Protein AF-A0A3D5XB63-F1 (afdb_monomer_lite)

Foldseek 3Di:
DFKDWDADPQQAIDIWDWDWWADPNDIDIQTADAQLVVDPCQFADWDFSNNDPGWAWDDWDWDAAPNFIKIWTWTKGSHGQQKIKIKIKIWGADPVRGIIIFDQFEDDPNDTTRMDIAIAASPEDKDFDQDPVQQKGKIFDWDFPDPVCPPVRSRIYGPPFMKIFHDDNRHTYTGGRDDPDDPPPDPPPDDDDPPPDDPDPPPPDDDD

Secondary structure (DSSP, 8-state):
-EEEEEE-GGG-EEEEEEEEEEETTEEEEEEE-B-GGG-S-TTT--EEGGGB---EEEEEEEEEETTEEEEEEEEEE--SSSEEEEEEEEEEE-TT--EEE--S-EEETTEEES-EEEEEETTS---EEEETTTTEEEEEEEEESSGGGTT-GGGEEEEEEEEEEEEETTEEEEE-S---S-TT---PPPPPPPPS--SS-TTS----

Radius of gyration: 19.95 Å; chains: 1; bounding box: 44×46×62 Å

pLDDT: mean 93.17, std 8.72, range [55.44, 98.81]

Structure (mmCIF, N/CA/C/O backbone):
data_AF-A0A3D5XB63-F1
#
_entry.id   AF-A0A3D5XB63-F1
#
loop_
_atom_site.group_PDB
_atom_site.id
_atom_site.type_symbol
_atom_site.label_atom_id
_atom_site.label_alt_id
_atom_site.label_comp_id
_atom_site.label_asym_id
_atom_site.label_entity_id
_atom_site.label_seq_id
_atom_site.pdbx_PDB_ins_code
_atom_site.Cartn_x
_atom_site.Cartn_y
_atom_site.Cartn_z
_atom_site.occupancy
_atom_site.B_iso_or_equiv
_atom_site.auth_seq_id
_atom_site.auth_comp_id
_atom_site.auth_asym_id
_atom_site.auth_atom_id
_atom_site.pdbx_PDB_model_num
ATOM 1 N N . VAL A 1 1 ? -8.642 8.366 6.030 1.00 96.81 1 VAL A N 1
ATOM 2 C CA . VAL A 1 1 ? -7.178 8.594 6.101 1.00 96.81 1 VAL A CA 1
ATOM 3 C C . VAL A 1 1 ? -6.827 9.675 5.106 1.00 96.81 1 VAL A C 1
ATOM 5 O O . VAL A 1 1 ? -7.303 9.599 3.981 1.00 96.81 1 VAL A O 1
ATOM 8 N N . TYR A 1 2 ? -6.065 10.682 5.520 1.00 98.31 2 TYR A N 1
ATOM 9 C CA . TYR A 1 2 ? -5.705 11.817 4.673 1.00 98.31 2 TYR A CA 1
ATOM 10 C C . TYR A 1 2 ? -4.191 11.952 4.657 1.00 98.31 2 TYR A C 1
ATOM 12 O O . TYR A 1 2 ? -3.579 12.057 5.717 1.00 98.31 2 TYR A O 1
ATOM 20 N N . THR A 1 3 ? -3.592 11.932 3.470 1.00 98.62 3 THR A N 1
ATOM 21 C CA . THR A 1 3 ? -2.135 11.963 3.294 1.00 98.62 3 THR A CA 1
ATOM 22 C C . THR A 1 3 ? -1.749 12.866 2.138 1.00 98.62 3 THR A C 1
ATOM 24 O O . THR A 1 3 ? -2.413 12.862 1.104 1.00 98.62 3 THR A O 1
ATOM 27 N N . TRP A 1 4 ? -0.654 13.603 2.297 1.00 98.44 4 TRP A N 1
ATOM 28 C CA . TRP A 1 4 ? -0.059 14.436 1.255 1.00 98.44 4 TRP A CA 1
ATOM 29 C C . TRP A 1 4 ? 1.463 14.465 1.405 1.00 98.44 4 TRP A C 1
ATOM 31 O O . TRP A 1 4 ? 2.023 14.013 2.407 1.00 98.44 4 TRP A O 1
ATOM 41 N N . ASN A 1 5 ? 2.151 14.998 0.400 1.00 97.88 5 ASN A N 1
ATOM 42 C CA . ASN A 1 5 ? 3.602 15.106 0.393 1.00 97.88 5 ASN A CA 1
ATOM 43 C C . ASN A 1 5 ? 4.070 16.483 -0.065 1.00 97.88 5 ASN A C 1
ATOM 45 O O . ASN A 1 5 ? 3.384 17.189 -0.801 1.00 97.88 5 ASN A O 1
ATOM 49 N N . ILE A 1 6 ? 5.291 16.821 0.333 1.00 97.88 6 ILE A N 1
ATOM 50 C CA . ILE A 1 6 ? 6.046 17.945 -0.211 1.00 97.88 6 ILE A CA 1
ATOM 51 C C . ILE A 1 6 ? 7.313 17.377 -0.864 1.00 97.88 6 ILE A C 1
ATOM 53 O O . ILE A 1 6 ? 8.145 16.805 -0.143 1.00 97.88 6 ILE A O 1
ATOM 57 N N . PRO A 1 7 ? 7.490 17.526 -2.190 1.00 96.44 7 PRO A N 1
ATOM 58 C CA . PRO A 1 7 ? 8.716 17.136 -2.877 1.00 96.44 7 PRO A CA 1
ATOM 59 C C . PRO A 1 7 ? 9.943 17.855 -2.322 1.00 96.44 7 PRO A C 1
ATOM 61 O O . PRO A 1 7 ? 9.894 19.034 -1.977 1.00 96.44 7 PRO A O 1
ATOM 64 N N . GLN A 1 8 ? 11.048 17.128 -2.235 1.00 96.50 8 GLN A N 1
ATOM 65 C CA . GLN A 1 8 ? 12.342 17.599 -1.760 1.00 96.50 8 GLN A CA 1
ATOM 66 C C . GLN A 1 8 ? 13.392 17.447 -2.868 1.00 96.50 8 GLN A C 1
ATOM 68 O O . GLN A 1 8 ? 13.176 16.788 -3.890 1.00 96.50 8 GLN A O 1
ATOM 73 N N . VAL A 1 9 ? 14.566 18.041 -2.650 1.00 93.44 9 VAL A N 1
ATOM 74 C CA . VAL A 1 9 ? 15.727 17.868 -3.534 1.00 93.44 9 VAL A CA 1
ATOM 75 C C . VAL A 1 9 ? 16.075 16.379 -3.667 1.00 93.44 9 VAL A C 1
ATOM 77 O O . VAL A 1 9 ? 15.943 15.611 -2.714 1.00 93.44 9 VAL A O 1
ATOM 80 N N . GLY A 1 10 ? 16.513 15.962 -4.859 1.00 87.94 10 GLY A N 1
ATOM 81 C CA . GLY A 1 10 ? 16.906 14.572 -5.112 1.00 87.94 10 GLY A CA 1
ATOM 82 C C . GLY A 1 10 ? 15.729 13.597 -5.218 1.00 87.94 10 GLY A C 1
ATOM 83 O O . GLY A 1 10 ? 15.905 12.402 -4.997 1.00 87.94 10 GLY A O 1
ATOM 84 N N . GLY A 1 11 ? 14.523 14.090 -5.531 1.00 90.75 11 GLY A N 1
ATOM 85 C CA . GLY A 1 11 ? 13.321 13.264 -5.718 1.00 90.75 11 GLY A CA 1
ATOM 86 C C . GLY A 1 11 ? 12.744 12.690 -4.422 1.00 90.75 11 GLY A C 1
ATOM 87 O O . GLY A 1 11 ? 11.751 11.965 -4.458 1.00 90.75 11 GLY A O 1
ATOM 88 N N . HIS A 1 12 ? 13.339 13.017 -3.274 1.00 94.06 12 HIS A N 1
ATOM 89 C CA . HIS A 1 12 ? 12.825 12.624 -1.971 1.00 94.06 12 HIS A CA 1
ATOM 90 C C . HIS A 1 12 ? 11.512 13.331 -1.651 1.00 94.06 12 HIS A C 1
ATOM 92 O O . HIS A 1 12 ? 11.181 14.371 -2.213 1.00 94.06 12 HIS A O 1
ATOM 98 N N . GLN A 1 13 ? 10.775 12.777 -0.696 1.00 95.69 13 GLN A N 1
ATOM 99 C CA . GLN A 1 13 ? 9.485 13.303 -0.269 1.00 95.69 13 GLN A CA 1
ATOM 100 C C . GLN A 1 13 ? 9.488 13.551 1.233 1.00 95.69 13 GLN A C 1
ATOM 102 O O . GLN A 1 13 ? 10.153 12.837 1.984 1.00 95.69 13 GLN A O 1
ATOM 107 N N . LYS A 1 14 ? 8.712 14.532 1.682 1.00 96.94 14 LYS A N 1
ATOM 108 C CA . LYS A 1 14 ? 8.292 14.628 3.080 1.00 96.94 14 LYS A CA 1
ATOM 109 C C . LYS A 1 14 ? 6.797 14.360 3.138 1.00 96.94 14 LYS A C 1
ATOM 111 O O . LYS A 1 14 ? 6.044 15.117 2.526 1.00 96.94 14 LYS A O 1
ATOM 116 N N . TYR A 1 15 ? 6.390 13.289 3.814 1.00 98.12 15 TYR A N 1
ATOM 117 C CA . TYR A 1 15 ? 4.981 12.935 3.949 1.00 98.12 15 TYR A CA 1
ATOM 118 C C . TYR A 1 15 ? 4.376 13.508 5.215 1.00 98.12 15 TYR A C 1
ATOM 120 O O . TYR A 1 15 ? 5.045 13.703 6.229 1.00 98.12 15 TYR A O 1
ATOM 128 N N . PHE A 1 16 ? 3.082 13.751 5.119 1.00 98.50 16 PHE A N 1
ATOM 129 C CA . PHE A 1 16 ? 2.240 14.219 6.195 1.00 98.50 16 PHE A CA 1
ATOM 130 C C . PHE A 1 16 ? 0.893 13.523 6.075 1.00 98.50 16 PHE A C 1
ATOM 132 O O . PHE A 1 16 ? 0.480 13.113 4.985 1.00 98.50 16 PHE A O 1
ATOM 139 N N . GLY A 1 17 ? 0.186 13.429 7.188 1.00 98.31 17 GLY A N 1
ATOM 140 C CA . GLY A 1 17 ? -1.165 12.922 7.170 1.00 98.31 17 GLY A CA 1
ATOM 141 C C . GLY A 1 17 ? -1.797 12.896 8.542 1.00 98.31 17 GLY A C 1
ATOM 142 O O . GLY A 1 17 ? -1.174 13.235 9.548 1.00 98.31 17 GLY A O 1
ATOM 143 N N . PHE A 1 18 ? -3.050 12.478 8.563 1.00 98.56 18 PHE A N 1
ATOM 144 C CA . PHE A 1 18 ? -3.764 12.131 9.778 1.00 98.56 18 PHE A CA 1
ATOM 145 C C . PHE A 1 18 ? -4.827 11.072 9.478 1.00 98.56 18 PHE A C 1
ATOM 147 O O . PHE A 1 18 ? -5.342 10.950 8.357 1.00 98.56 18 PHE A O 1
ATOM 154 N N . ILE A 1 19 ? -5.175 10.305 10.503 1.00 98.50 19 ILE A N 1
ATOM 155 C CA . ILE A 1 19 ? -6.309 9.387 10.493 1.00 98.50 19 ILE A CA 1
ATOM 156 C C . ILE A 1 19 ? -7.401 10.019 11.343 1.00 98.50 19 ILE A C 1
ATOM 158 O O . ILE A 1 19 ? -7.158 10.422 12.473 1.00 98.50 19 ILE A O 1
ATOM 162 N N . GLN A 1 20 ? -8.602 10.119 10.787 1.00 97.44 20 GLN A N 1
ATOM 163 C CA . GLN A 1 20 ? -9.792 10.478 11.542 1.00 97.44 20 GLN A CA 1
ATOM 164 C C . GLN A 1 20 ? -10.594 9.203 11.773 1.00 97.44 20 GLN A C 1
ATOM 166 O O . GLN A 1 20 ? -10.859 8.479 10.810 1.00 97.44 20 GLN A O 1
ATOM 171 N N . THR A 1 21 ? -10.964 8.943 13.021 1.00 96.44 21 THR A N 1
ATOM 172 C CA . THR A 1 21 ? -11.817 7.813 13.402 1.00 96.44 21 THR A CA 1
ATOM 173 C C . THR A 1 21 ? -13.138 8.321 13.963 1.00 96.44 21 THR A C 1
ATOM 175 O O . THR A 1 21 ? -13.261 9.484 14.362 1.00 96.44 21 THR A O 1
ATOM 178 N N . ASN A 1 22 ? -14.146 7.456 13.940 1.00 92.75 22 ASN A N 1
ATOM 179 C CA . ASN A 1 22 ? -15.430 7.686 14.581 1.00 92.75 22 ASN A CA 1
ATOM 180 C C . ASN A 1 22 ? -15.885 6.368 15.211 1.00 92.75 22 ASN A C 1
ATOM 182 O O . ASN A 1 22 ? -16.430 5.513 14.515 1.00 92.75 22 ASN A O 1
ATOM 186 N N . THR A 1 23 ? -15.626 6.215 16.506 1.00 89.19 23 THR A N 1
ATOM 187 C CA . THR A 1 23 ? -15.947 5.006 17.274 1.00 89.19 23 THR A CA 1
ATOM 188 C C . THR A 1 23 ? -17.016 5.368 18.292 1.00 89.19 23 THR A C 1
ATOM 190 O O . THR A 1 23 ? -16.829 6.302 19.068 1.00 89.19 23 THR A O 1
ATOM 193 N N . GLU A 1 24 ? -18.167 4.693 18.243 1.00 87.88 24 GLU A N 1
ATOM 194 C CA . GLU A 1 24 ? -19.311 4.950 19.140 1.00 87.88 24 GLU A CA 1
ATOM 195 C C . GLU A 1 24 ? -19.756 6.431 19.187 1.00 87.88 24 GLU A C 1
ATOM 197 O O . GLU A 1 24 ? -20.213 6.946 20.205 1.00 87.88 24 GLU A O 1
ATOM 202 N N . GLY A 1 25 ? -19.608 7.154 18.071 1.00 88.12 25 GLY A N 1
ATOM 203 C CA . GLY A 1 25 ? -19.946 8.578 17.973 1.00 88.12 25 GLY A CA 1
ATOM 204 C C . GLY A 1 25 ? -18.858 9.533 18.477 1.00 88.12 25 GLY A C 1
ATOM 205 O O . GLY A 1 25 ? -19.002 10.749 18.321 1.00 88.12 25 GLY A O 1
ATOM 206 N N . LYS A 1 26 ? -17.753 9.022 19.034 1.00 90.81 26 LYS A N 1
ATOM 207 C CA . LYS A 1 26 ? -16.580 9.819 19.403 1.00 90.81 26 LYS A CA 1
ATOM 208 C C . LYS A 1 26 ? -15.655 9.968 18.199 1.00 90.81 26 LYS A C 1
ATOM 210 O O . LYS A 1 26 ? -15.096 8.995 17.696 1.00 90.81 26 LYS A O 1
ATOM 215 N N . GLN A 1 27 ? -15.470 11.210 17.762 1.00 94.81 27 GLN A N 1
ATOM 216 C CA . GLN A 1 27 ? -14.556 11.546 16.676 1.00 94.81 27 GLN A CA 1
ATOM 217 C C . GLN A 1 27 ? -13.185 11.925 17.227 1.00 94.81 27 GLN A C 1
ATOM 219 O O . GLN A 1 27 ? -13.077 12.847 18.035 1.00 94.81 27 GLN A O 1
ATOM 224 N N . ASN A 1 28 ? -12.143 11.253 16.747 1.00 96.69 28 ASN A N 1
ATOM 225 C CA . ASN A 1 28 ? -10.759 11.550 17.100 1.00 96.69 28 ASN A CA 1
ATOM 226 C C . ASN A 1 28 ? -9.933 11.780 15.829 1.00 96.69 28 ASN A C 1
ATOM 228 O O . ASN A 1 28 ? -10.230 11.235 14.763 1.00 96.69 28 ASN A O 1
ATOM 232 N N . ILE A 1 29 ? -8.883 12.591 15.948 1.00 97.75 29 ILE A N 1
ATOM 233 C CA . ILE A 1 29 ? -7.908 12.839 14.883 1.00 97.75 29 ILE A CA 1
ATOM 234 C C . ILE A 1 29 ? -6.533 12.444 15.407 1.00 97.75 29 ILE A C 1
ATOM 236 O O . ILE A 1 29 ? -6.080 12.967 16.422 1.00 97.75 29 ILE A O 1
ATOM 240 N N . TYR A 1 30 ? -5.858 11.568 14.671 1.00 98.31 30 TYR A N 1
ATOM 241 C CA . TYR A 1 30 ? -4.523 11.076 14.979 1.00 98.31 30 TYR A CA 1
ATOM 242 C C . TYR A 1 30 ? -3.545 11.550 13.901 1.00 98.31 30 TYR A C 1
ATOM 244 O O . TYR A 1 30 ? -3.585 11.039 12.775 1.00 98.31 30 TYR A O 1
ATOM 252 N N . PRO A 1 31 ? -2.680 12.536 14.195 1.00 98.44 31 PRO A N 1
ATOM 253 C CA . PRO A 1 31 ? -1.621 12.951 13.284 1.00 98.44 31 PRO A CA 1
ATOM 254 C C . PRO A 1 31 ? -0.664 11.796 12.982 1.00 98.44 31 PRO A C 1
ATOM 256 O O . PRO A 1 31 ? -0.336 11.008 13.868 1.00 98.44 31 PRO A O 1
ATOM 259 N N . LEU A 1 32 ? -0.196 11.721 11.738 1.00 98.62 32 LEU A N 1
ATOM 260 C CA . LEU A 1 32 ? 0.787 10.737 11.302 1.00 98.62 32 LEU A CA 1
ATOM 261 C C . LEU A 1 32 ? 2.187 11.355 11.273 1.00 98.62 32 LEU A C 1
ATOM 263 O O . LEU A 1 32 ? 2.416 12.372 10.614 1.00 98.62 32 LEU A O 1
ATOM 267 N N . THR A 1 33 ? 3.130 10.706 11.948 1.00 98.31 33 THR A N 1
ATOM 268 C CA . THR A 1 33 ? 4.549 11.075 11.952 1.00 98.31 33 THR A CA 1
ATOM 269 C C . THR A 1 33 ? 5.322 10.097 11.075 1.00 98.31 33 THR A C 1
ATOM 271 O O . THR A 1 33 ? 5.468 8.930 11.429 1.00 98.31 33 THR A O 1
ATOM 274 N N . ASP A 1 34 ? 5.805 10.572 9.921 1.00 97.38 34 ASP A N 1
ATOM 275 C CA . ASP A 1 34 ? 6.616 9.772 8.994 1.00 97.38 34 ASP A CA 1
ATOM 276 C C . ASP A 1 34 ? 7.959 9.387 9.638 1.00 97.38 34 ASP A C 1
ATOM 278 O O . ASP A 1 34 ? 8.820 10.242 9.863 1.00 97.38 34 ASP A O 1
ATOM 282 N N . ASN A 1 35 ? 8.132 8.092 9.905 1.00 95.62 35 ASN A N 1
ATOM 283 C CA . ASN A 1 35 ? 9.329 7.508 10.512 1.00 95.62 35 ASN A CA 1
ATOM 284 C C . ASN A 1 35 ? 9.967 6.429 9.619 1.00 95.62 35 ASN A C 1
ATOM 286 O O . ASN A 1 35 ? 10.748 5.600 10.081 1.00 95.62 35 ASN A O 1
ATOM 290 N N . ARG A 1 36 ? 9.641 6.402 8.320 1.00 94.06 36 ARG A N 1
ATOM 291 C CA . ARG A 1 36 ? 10.051 5.315 7.408 1.00 94.06 36 ARG A CA 1
ATOM 292 C C . ARG A 1 36 ? 11.558 5.100 7.281 1.00 94.06 36 ARG A C 1
ATOM 294 O O . ARG A 1 36 ? 11.973 3.996 6.956 1.00 94.06 36 ARG A O 1
ATOM 301 N N . LYS A 1 37 ? 12.382 6.122 7.540 1.00 91.88 37 LYS A N 1
ATOM 302 C CA . LYS A 1 37 ? 13.852 6.005 7.477 1.00 91.88 37 LYS A CA 1
ATOM 303 C C . LYS A 1 37 ? 14.437 5.225 8.656 1.00 91.88 37 LYS A C 1
ATOM 305 O O . LYS A 1 37 ? 15.578 4.788 8.573 1.00 91.88 37 LYS A O 1
ATOM 310 N N . GLN A 1 38 ? 13.681 5.094 9.740 1.00 94.81 38 GLN A N 1
ATOM 311 C CA . GLN A 1 38 ? 14.084 4.446 10.983 1.00 94.81 38 GLN A CA 1
ATOM 312 C C . GLN A 1 38 ? 13.476 3.043 11.131 1.00 94.81 38 GLN A C 1
ATOM 314 O O . GLN A 1 38 ? 13.777 2.347 12.096 1.00 94.81 38 GLN A O 1
ATOM 319 N N . ILE A 1 39 ? 12.611 2.623 10.201 1.00 93.81 39 ILE A N 1
ATOM 320 C CA . ILE A 1 39 ? 11.931 1.326 10.244 1.00 93.81 39 ILE A CA 1
ATOM 321 C C . ILE A 1 39 ? 12.700 0.345 9.361 1.00 93.81 39 ILE A C 1
ATOM 323 O O . ILE A 1 39 ? 12.599 0.391 8.138 1.00 93.81 39 ILE A O 1
ATOM 327 N N . GLU A 1 40 ? 13.454 -0.557 9.984 1.00 92.19 40 GLU A N 1
ATOM 328 C CA . GLU A 1 40 ? 14.286 -1.529 9.261 1.00 92.19 40 GLU A CA 1
ATOM 329 C C . GLU A 1 40 ? 13.469 -2.653 8.607 1.00 92.19 40 GLU A C 1
ATOM 331 O O . GLU A 1 40 ? 13.778 -3.093 7.502 1.00 92.19 40 GLU A O 1
ATOM 336 N N . THR A 1 41 ? 12.413 -3.125 9.278 1.00 93.88 41 THR A N 1
ATOM 337 C CA . THR A 1 41 ? 11.613 -4.288 8.851 1.00 93.88 41 THR A CA 1
ATOM 338 C C . THR A 1 41 ? 10.116 -3.964 8.797 1.00 93.88 41 THR A C 1
ATOM 340 O O . THR A 1 41 ? 9.314 -4.579 9.506 1.00 93.88 41 THR A O 1
ATOM 343 N N . PRO A 1 42 ? 9.690 -3.000 7.954 1.00 94.12 42 PRO A N 1
ATOM 344 C CA . PRO A 1 42 ? 8.305 -2.522 7.924 1.00 94.12 42 PRO A CA 1
ATOM 345 C C . PRO A 1 42 ? 7.282 -3.622 7.618 1.00 94.12 42 PRO A C 1
ATOM 347 O O . PRO A 1 42 ? 6.129 -3.509 8.015 1.00 94.12 42 PRO A O 1
ATOM 350 N N . GLN A 1 43 ? 7.676 -4.696 6.939 1.00 95.81 43 GLN A N 1
ATOM 351 C CA . GLN A 1 43 ? 6.815 -5.829 6.603 1.00 95.81 43 GLN A CA 1
ATOM 352 C C . GLN A 1 43 ? 6.480 -6.743 7.795 1.00 95.81 43 GLN A C 1
ATOM 354 O O . GLN A 1 43 ? 5.565 -7.555 7.684 1.00 95.81 43 GLN A O 1
ATOM 359 N N . LEU A 1 44 ? 7.195 -6.625 8.922 1.00 96.38 44 LEU A N 1
ATOM 360 C CA . LEU A 1 44 ? 7.011 -7.461 10.121 1.00 96.38 44 LEU A CA 1
ATOM 361 C C . LEU A 1 44 ? 6.512 -6.682 11.347 1.00 96.38 44 LEU A C 1
ATOM 363 O O . LEU A 1 44 ? 6.326 -7.279 12.403 1.00 96.38 44 LEU A O 1
ATOM 367 N N . GLN A 1 45 ? 6.351 -5.362 11.238 1.00 96.50 45 GLN A N 1
ATOM 368 C CA . GLN A 1 45 ? 6.062 -4.498 12.381 1.00 96.50 45 GLN A CA 1
ATOM 369 C C . GLN A 1 45 ? 4.654 -3.909 12.311 1.00 96.50 45 GLN A C 1
ATOM 371 O O . GLN A 1 45 ? 4.267 -3.301 11.306 1.00 96.50 45 GLN A O 1
ATOM 376 N N . THR A 1 46 ? 3.943 -4.011 13.434 1.00 96.81 46 THR A N 1
ATOM 377 C CA . THR A 1 46 ? 2.819 -3.130 13.756 1.00 96.81 46 THR A CA 1
ATOM 378 C C . THR A 1 46 ? 3.370 -1.794 14.252 1.00 96.81 46 THR A C 1
ATOM 380 O O . THR A 1 46 ? 4.254 -1.743 15.106 1.00 96.81 46 THR A O 1
ATOM 383 N N . LEU A 1 47 ? 2.870 -0.707 13.683 1.00 97.44 47 LEU A N 1
ATOM 384 C CA . LEU A 1 47 ? 3.291 0.667 13.904 1.00 97.44 47 LEU A CA 1
ATOM 385 C C . LEU A 1 47 ? 2.132 1.458 14.512 1.00 97.44 47 LEU A C 1
ATOM 387 O O . LEU A 1 47 ? 0.962 1.116 14.339 1.00 97.44 47 LEU A O 1
ATOM 391 N N . SER A 1 48 ? 2.461 2.549 15.190 1.00 97.38 48 SER A N 1
ATOM 392 C CA . SER A 1 48 ? 1.479 3.534 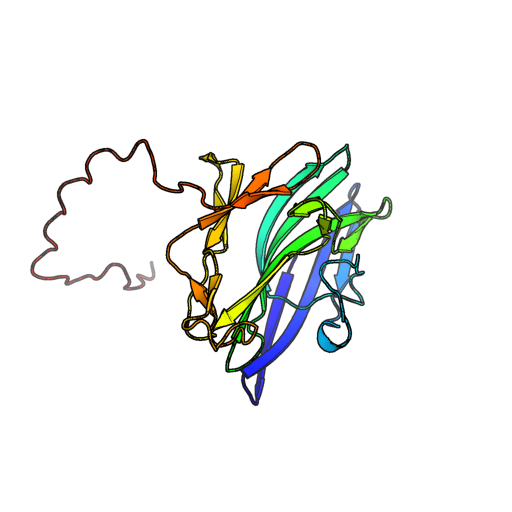15.634 1.00 97.38 48 SER A CA 1
ATOM 393 C C . SER A 1 48 ? 1.467 4.719 14.678 1.00 97.38 48 SER A C 1
ATOM 395 O O . SER A 1 48 ? 2.311 4.849 13.785 1.00 97.38 48 SER A O 1
ATOM 397 N N . THR A 1 49 ? 0.546 5.650 14.897 1.00 97.88 49 THR A N 1
ATOM 398 C CA . THR A 1 49 ? 0.512 6.902 14.135 1.00 97.88 49 THR A CA 1
ATOM 399 C C . THR A 1 49 ? 1.791 7.734 14.305 1.00 97.88 49 THR A C 1
ATOM 401 O O . THR A 1 49 ? 2.138 8.505 13.413 1.00 97.88 49 THR A O 1
ATOM 404 N N . ASN A 1 50 ? 2.556 7.534 15.386 1.00 97.56 50 ASN A N 1
ATOM 405 C CA . ASN A 1 50 ? 3.840 8.205 15.632 1.00 97.56 50 ASN A CA 1
ATOM 406 C C . ASN A 1 50 ? 5.043 7.523 14.958 1.00 97.56 50 ASN A C 1
ATOM 408 O O . ASN A 1 50 ? 6.132 8.093 14.923 1.00 97.56 50 ASN A O 1
ATOM 412 N N . THR A 1 51 ? 4.865 6.309 14.440 1.00 97.06 51 THR A N 1
ATOM 413 C CA . THR A 1 51 ? 5.905 5.530 13.755 1.00 97.06 51 THR A CA 1
ATOM 414 C C . THR A 1 51 ? 5.467 5.142 12.348 1.00 97.06 51 THR A C 1
ATOM 416 O O . THR A 1 51 ? 5.887 4.120 11.822 1.00 97.06 51 THR A O 1
ATOM 419 N N . TRP A 1 52 ? 4.628 5.965 11.721 1.00 98.00 52 TRP A N 1
ATOM 420 C CA . TRP A 1 52 ? 4.010 5.686 10.432 1.00 98.00 52 TRP A CA 1
ATOM 421 C C . TRP A 1 52 ? 5.037 5.528 9.301 1.00 98.00 52 TRP A C 1
ATOM 423 O O . TRP A 1 52 ? 5.967 6.324 9.152 1.00 98.00 52 TRP A O 1
ATOM 433 N N . HIS A 1 53 ? 4.835 4.512 8.459 1.00 97.00 53 HIS A N 1
ATOM 434 C CA . HIS A 1 53 ? 5.598 4.318 7.231 1.00 97.00 53 HIS A CA 1
ATOM 435 C C . HIS A 1 53 ? 5.012 5.192 6.107 1.00 97.00 53 HIS A C 1
ATOM 437 O O . HIS A 1 53 ? 4.069 4.790 5.425 1.00 97.00 53 HIS A O 1
ATOM 443 N N . GLY A 1 54 ? 5.547 6.409 5.951 1.00 97.06 54 GLY A N 1
ATOM 444 C CA . GLY A 1 54 ? 4.981 7.460 5.102 1.00 97.06 54 GLY A CA 1
ATOM 445 C C . GLY A 1 54 ? 4.661 7.048 3.659 1.00 97.06 54 GLY A C 1
ATOM 446 O O . GLY A 1 54 ? 5.534 6.569 2.936 1.00 97.06 54 GLY A O 1
ATOM 447 N N . ALA A 1 55 ? 3.421 7.304 3.233 1.00 97.88 55 ALA A N 1
ATOM 448 C CA . ALA A 1 55 ? 2.908 7.026 1.891 1.00 97.88 55 ALA A CA 1
ATOM 449 C C . ALA A 1 55 ? 1.729 7.949 1.528 1.00 97.88 55 ALA A C 1
ATOM 451 O O . ALA A 1 55 ? 1.105 8.560 2.393 1.00 97.88 55 ALA A O 1
ATOM 452 N N . LEU A 1 56 ? 1.384 8.019 0.242 1.00 98.50 56 LEU A N 1
ATOM 453 C CA . LEU A 1 56 ? 0.115 8.574 -0.228 1.00 98.50 56 LEU A CA 1
ATOM 454 C C . LEU A 1 56 ? -0.878 7.442 -0.456 1.00 98.50 56 LEU A C 1
ATOM 456 O O . LEU A 1 56 ? -0.657 6.614 -1.341 1.00 98.50 56 LEU A O 1
ATOM 460 N N . TYR A 1 57 ? -1.971 7.416 0.299 1.00 98.56 57 TYR A N 1
ATOM 461 C CA . TYR A 1 57 ? -3.028 6.423 0.117 1.00 98.56 57 TYR A CA 1
ATOM 462 C C . TYR A 1 57 ? -4.082 6.926 -0.868 1.00 98.56 57 TYR A C 1
ATOM 464 O O . TYR A 1 57 ? -4.574 8.046 -0.742 1.00 98.56 57 TYR A O 1
ATOM 472 N N . TYR A 1 58 ? -4.432 6.089 -1.844 1.00 98.06 58 TYR A N 1
ATOM 473 C CA . TYR A 1 58 ? -5.403 6.417 -2.898 1.00 98.06 58 TYR A CA 1
ATOM 474 C C . TYR A 1 58 ? -6.610 5.474 -2.923 1.00 98.06 58 TYR A C 1
ATOM 476 O O . TYR A 1 58 ? -7.573 5.737 -3.636 1.00 98.06 58 TYR A O 1
ATOM 484 N N . SER A 1 59 ? -6.575 4.383 -2.156 1.00 98.19 59 SER A N 1
ATOM 485 C CA . SER A 1 59 ? -7.700 3.463 -2.009 1.00 98.19 59 SER A CA 1
ATOM 486 C C . SER A 1 59 ? -7.733 2.891 -0.601 1.00 98.19 59 SER A C 1
ATOM 488 O O . SER A 1 59 ? -6.682 2.641 -0.013 1.00 98.19 59 SER A O 1
ATOM 490 N N . ILE A 1 60 ? -8.936 2.640 -0.092 1.00 98.12 60 ILE A N 1
ATOM 491 C CA . ILE A 1 60 ? -9.186 1.963 1.180 1.00 98.12 60 ILE A CA 1
ATOM 492 C C . ILE A 1 60 ? -10.365 1.005 1.010 1.00 98.12 60 ILE A C 1
ATOM 494 O O . ILE A 1 60 ? -11.335 1.342 0.331 1.00 98.12 60 ILE A O 1
ATOM 498 N N . ARG A 1 61 ? -10.264 -0.172 1.617 1.00 97.06 61 ARG A N 1
ATOM 499 C CA . ARG A 1 61 ? -11.319 -1.183 1.720 1.00 97.06 61 ARG A CA 1
ATOM 500 C C . ARG A 1 61 ? -11.337 -1.706 3.153 1.00 97.06 61 ARG A C 1
ATOM 502 O O . ARG A 1 61 ? -10.295 -1.701 3.798 1.00 97.06 61 ARG A O 1
ATOM 509 N N . VAL A 1 62 ? -12.496 -2.119 3.651 1.00 97.31 62 VAL A N 1
ATOM 510 C CA . VAL A 1 62 ? -12.637 -2.753 4.967 1.00 97.31 62 VAL A CA 1
ATOM 511 C C . VAL A 1 62 ? -13.156 -4.170 4.786 1.00 97.31 62 VAL A C 1
ATOM 513 O O . VAL A 1 62 ? -14.086 -4.389 4.010 1.00 97.31 62 VAL A O 1
ATOM 516 N N . ASP A 1 63 ? -12.553 -5.111 5.500 1.00 97.69 63 ASP A N 1
ATOM 517 C CA . ASP A 1 63 ? -12.973 -6.506 5.558 1.00 97.69 63 ASP A CA 1
ATOM 518 C C . ASP A 1 63 ? -12.846 -6.991 7.014 1.00 97.69 63 ASP A C 1
ATOM 520 O O . ASP A 1 63 ? -12.012 -6.492 7.772 1.00 97.69 63 ASP A O 1
ATOM 524 N N . ASN A 1 64 ? -13.679 -7.953 7.417 1.00 97.19 64 ASN A N 1
ATOM 525 C CA . ASN A 1 64 ? -13.624 -8.529 8.759 1.00 97.19 64 ASN A CA 1
ATOM 526 C C . ASN A 1 64 ? -12.767 -9.802 8.750 1.00 97.19 64 ASN A C 1
ATOM 528 O O . ASN A 1 64 ? -13.101 -10.777 8.068 1.00 97.19 64 ASN A O 1
ATOM 532 N N . PHE A 1 65 ? -11.678 -9.804 9.516 1.00 96.44 65 PHE A N 1
ATOM 533 C CA . PHE A 1 65 ? -10.787 -10.948 9.671 1.00 96.44 65 PHE A CA 1
ATOM 534 C C . PHE A 1 65 ? -10.877 -11.473 11.096 1.00 96.44 65 PHE A C 1
ATOM 536 O O . PHE A 1 65 ? -10.486 -10.807 12.046 1.00 96.44 65 PHE A O 1
ATOM 543 N N . SER A 1 66 ? -11.380 -12.700 11.251 1.00 91.38 66 SER A N 1
ATOM 544 C CA . SER A 1 66 ? -11.519 -13.353 12.565 1.00 91.38 66 SER A CA 1
ATOM 545 C C . SER A 1 66 ? -12.261 -12.512 13.623 1.00 91.38 66 SER A C 1
ATOM 547 O O . SER A 1 66 ? -11.951 -12.607 14.808 1.00 91.38 66 SER A O 1
ATOM 549 N N . GLY A 1 67 ? -13.255 -11.717 13.211 1.00 91.44 67 GLY A N 1
ATOM 550 C CA . GLY A 1 67 ? -14.048 -10.866 14.104 1.00 91.44 67 GLY A CA 1
ATOM 551 C C . GLY A 1 67 ? -13.540 -9.430 14.237 1.00 91.44 67 GLY A C 1
ATOM 552 O O . GLY A 1 67 ? -14.241 -8.616 14.830 1.00 91.44 67 GLY A O 1
ATOM 553 N N . GLU A 1 68 ? -12.391 -9.091 13.653 1.00 94.44 68 GLU A N 1
ATOM 554 C CA . GLU A 1 68 ? -11.796 -7.754 13.705 1.00 94.44 68 GLU A CA 1
ATOM 555 C C . GLU A 1 68 ? -11.917 -7.040 12.351 1.00 94.44 68 GLU A C 1
ATOM 557 O O . GLU A 1 68 ? -11.593 -7.611 11.307 1.00 94.44 68 GLU A O 1
ATOM 562 N N . ASP A 1 69 ? -12.377 -5.788 12.357 1.00 96.75 69 ASP A N 1
ATOM 563 C CA . ASP A 1 69 ? -12.448 -4.970 11.146 1.00 96.75 69 ASP A CA 1
ATOM 564 C C . ASP A 1 69 ? -11.058 -4.445 10.777 1.00 96.75 69 ASP A C 1
ATOM 566 O O . ASP A 1 69 ? -10.460 -3.638 11.491 1.00 96.75 69 ASP A O 1
ATOM 570 N N . VAL A 1 70 ? -10.560 -4.867 9.615 1.00 98.25 70 VAL A N 1
ATOM 571 C CA . VAL A 1 70 ? -9.253 -4.467 9.098 1.00 98.25 70 VAL A CA 1
ATOM 572 C C . VAL A 1 70 ? -9.433 -3.650 7.827 1.00 98.25 70 VAL A C 1
ATOM 574 O O . VAL A 1 70 ? -9.939 -4.106 6.801 1.00 98.25 70 VAL A O 1
ATOM 577 N N . TYR A 1 71 ? -8.959 -2.414 7.885 1.00 98.25 71 TYR A N 1
ATOM 578 C CA . TYR A 1 71 ? -8.925 -1.493 6.765 1.00 98.25 71 TYR A CA 1
ATOM 579 C C . TYR A 1 71 ? -7.648 -1.734 5.969 1.00 98.25 71 TYR A C 1
ATOM 581 O O . TYR A 1 71 ? -6.553 -1.448 6.446 1.00 98.25 71 TYR A O 1
ATOM 589 N N . THR A 1 72 ? -7.762 -2.221 4.741 1.00 98.69 72 THR A N 1
ATOM 590 C CA . THR A 1 72 ? -6.623 -2.382 3.836 1.00 98.69 72 THR A CA 1
ATOM 591 C C . THR A 1 72 ? -6.534 -1.187 2.889 1.00 98.69 72 THR A C 1
ATOM 593 O O . THR A 1 72 ? -7.496 -0.834 2.204 1.00 98.69 72 THR A O 1
ATOM 596 N N . LEU A 1 73 ? -5.377 -0.532 2.857 1.00 98.75 73 LEU A N 1
ATOM 597 C CA . LEU A 1 73 ? -5.108 0.671 2.083 1.00 98.75 73 LEU A CA 1
ATOM 598 C C . LEU A 1 73 ? -4.077 0.383 0.996 1.00 98.75 73 LEU A C 1
ATOM 600 O O . LEU A 1 73 ? -3.058 -0.260 1.243 1.00 98.75 73 LEU A O 1
ATOM 604 N N . LEU A 1 74 ? -4.307 0.942 -0.190 1.00 98.81 74 LEU A N 1
ATOM 605 C CA . LEU A 1 74 ? -3.335 0.944 -1.281 1.00 98.81 74 LEU A CA 1
ATOM 606 C C . LEU A 1 74 ? -2.694 2.325 -1.375 1.00 98.81 74 LEU A C 1
ATOM 608 O O . LEU A 1 74 ? -3.389 3.348 -1.408 1.00 98.81 74 LEU A O 1
ATOM 612 N N . GLY A 1 75 ? -1.365 2.351 -1.418 1.00 98.44 75 GLY A N 1
ATOM 613 C CA . GLY A 1 75 ? -0.599 3.586 -1.412 1.00 98.44 75 GLY A CA 1
ATOM 614 C C . GLY A 1 75 ? 0.645 3.576 -2.290 1.00 98.44 75 GLY A C 1
ATOM 615 O O . GLY A 1 75 ? 1.023 2.570 -2.898 1.00 98.44 75 GLY A O 1
ATOM 616 N N . ILE A 1 76 ? 1.264 4.750 -2.385 1.00 98.31 76 ILE A N 1
ATOM 617 C CA . ILE A 1 76 ? 2.527 4.985 -3.082 1.00 98.31 76 ILE A CA 1
ATOM 618 C C . ILE A 1 76 ? 3.477 5.798 -2.213 1.00 98.31 76 ILE A C 1
ATOM 620 O O . ILE A 1 76 ? 3.097 6.820 -1.645 1.00 98.31 76 ILE A O 1
ATOM 624 N N . ASP A 1 77 ? 4.732 5.375 -2.181 1.00 97.19 77 ASP A N 1
ATOM 625 C CA . ASP A 1 77 ? 5.853 6.205 -1.779 1.00 97.19 77 ASP A CA 1
ATOM 626 C C . ASP A 1 77 ? 6.741 6.477 -3.004 1.00 97.19 77 ASP A C 1
ATOM 628 O O . ASP A 1 77 ? 7.350 5.570 -3.559 1.00 97.19 77 ASP A O 1
ATOM 632 N N . MET A 1 78 ? 6.849 7.737 -3.433 1.00 95.94 78 MET A N 1
ATOM 633 C CA . MET A 1 78 ? 7.712 8.140 -4.556 1.00 95.94 78 MET A CA 1
ATOM 634 C C . MET A 1 78 ? 9.218 8.001 -4.267 1.00 95.94 78 MET A C 1
ATOM 636 O O . MET A 1 78 ? 10.011 8.195 -5.175 1.00 95.94 78 MET A O 1
ATOM 640 N N . ASN A 1 79 ? 9.611 7.660 -3.034 1.00 95.38 79 ASN A N 1
ATOM 641 C CA . ASN A 1 79 ? 10.945 7.255 -2.587 1.00 95.38 79 ASN A CA 1
ATOM 642 C C . ASN A 1 79 ? 12.111 8.192 -2.986 1.00 95.38 79 ASN A C 1
ATOM 644 O O . ASN A 1 79 ? 12.573 8.975 -2.144 1.00 95.38 79 ASN A O 1
ATOM 648 N N . ASN A 1 80 ? 12.623 8.102 -4.222 1.00 95.38 80 ASN A N 1
ATOM 649 C CA . ASN A 1 80 ? 13.696 8.950 -4.761 1.00 95.38 80 ASN A CA 1
ATOM 650 C C . ASN A 1 80 ? 13.670 9.018 -6.312 1.00 95.38 80 ASN A C 1
ATOM 652 O O . ASN A 1 80 ? 12.745 8.533 -6.953 1.00 95.38 80 ASN A O 1
ATOM 656 N N . LEU A 1 81 ? 14.690 9.625 -6.940 1.00 96.69 81 LEU A N 1
ATOM 657 C CA . LEU A 1 81 ? 14.775 9.773 -8.410 1.00 96.69 81 LEU A CA 1
ATOM 658 C C . LEU A 1 81 ? 14.866 8.459 -9.208 1.00 96.69 81 LEU A C 1
ATOM 660 O O . LEU A 1 81 ? 14.658 8.476 -10.421 1.00 96.69 81 LEU A O 1
ATOM 664 N N . PHE A 1 82 ? 15.235 7.351 -8.569 1.00 97.25 82 PHE A N 1
ATOM 665 C CA . PHE A 1 82 ? 15.579 6.096 -9.237 1.00 97.25 82 PHE A CA 1
ATOM 666 C C . PHE A 1 82 ? 14.513 5.019 -9.069 1.00 97.25 82 PHE A C 1
ATOM 668 O O . PHE A 1 82 ? 14.276 4.243 -9.996 1.00 97.25 82 PHE A O 1
ATOM 675 N N . SER A 1 83 ? 13.847 4.983 -7.919 1.00 97.56 83 SER A N 1
ATOM 676 C CA . SER A 1 83 ? 12.808 4.002 -7.626 1.00 97.56 83 SER A CA 1
ATOM 677 C C . SER A 1 83 ? 11.588 4.628 -6.967 1.00 97.56 83 SER A C 1
ATOM 679 O O . SER A 1 83 ? 11.666 5.666 -6.316 1.00 97.56 83 SER A O 1
ATOM 681 N N . SER A 1 84 ? 10.450 3.968 -7.134 1.00 97.56 84 SER A N 1
ATOM 682 C CA . SER A 1 84 ? 9.195 4.232 -6.436 1.00 97.56 84 SER A CA 1
ATOM 683 C C . SER A 1 84 ? 8.765 2.980 -5.681 1.00 97.56 84 SER A C 1
ATOM 685 O O . SER A 1 84 ? 9.245 1.879 -5.956 1.00 97.56 84 SER A O 1
ATOM 687 N N . LYS A 1 85 ? 7.865 3.152 -4.716 1.00 98.06 85 LYS A N 1
ATOM 688 C CA . LYS A 1 85 ? 7.317 2.074 -3.904 1.00 98.06 85 LYS A CA 1
ATOM 689 C C . LYS A 1 85 ? 5.796 2.043 -3.956 1.00 98.06 85 LYS A C 1
ATOM 691 O O . LYS A 1 85 ? 5.153 3.068 -3.745 1.00 98.06 85 LYS A O 1
ATOM 696 N N . ARG A 1 86 ? 5.201 0.875 -4.198 1.00 98.50 86 ARG A N 1
ATOM 697 C CA . ARG A 1 86 ? 3.773 0.626 -3.935 1.00 98.50 86 ARG A CA 1
ATOM 698 C C . ARG A 1 86 ? 3.650 -0.039 -2.574 1.00 98.50 86 ARG A C 1
ATOM 700 O O . ARG A 1 86 ? 4.474 -0.883 -2.235 1.00 98.50 86 ARG A O 1
ATOM 707 N N . ILE A 1 87 ? 2.641 0.349 -1.803 1.00 98.25 87 ILE A N 1
ATOM 708 C CA . ILE A 1 87 ? 2.466 -0.125 -0.430 1.00 98.25 87 ILE A CA 1
ATOM 709 C C . ILE A 1 87 ? 1.042 -0.628 -0.243 1.00 98.25 87 ILE A C 1
ATOM 711 O O . ILE A 1 87 ? 0.094 0.045 -0.650 1.00 98.25 87 ILE A O 1
ATOM 715 N N . ILE A 1 88 ? 0.912 -1.792 0.386 1.00 98.75 88 ILE A N 1
ATOM 716 C CA . ILE A 1 88 ? -0.344 -2.285 0.946 1.00 98.75 88 ILE A CA 1
ATOM 717 C C . ILE A 1 88 ? -0.215 -2.193 2.463 1.00 98.75 88 ILE A C 1
ATOM 719 O O . ILE A 1 88 ? 0.599 -2.894 3.066 1.00 98.75 88 ILE A O 1
ATOM 723 N N . GLU A 1 89 ? -0.982 -1.283 3.048 1.00 98.44 89 GLU A N 1
ATOM 724 C CA . GLU A 1 89 ? -1.036 -1.010 4.482 1.00 98.44 89 GLU A CA 1
ATOM 725 C C . GLU A 1 89 ? -2.318 -1.598 5.061 1.00 98.44 89 GLU A C 1
ATOM 727 O O . GLU A 1 89 ? -3.351 -1.592 4.396 1.00 98.44 89 GLU A O 1
ATOM 732 N N . THR A 1 90 ? -2.277 -2.058 6.302 1.00 98.19 90 THR A N 1
ATOM 733 C CA . THR A 1 90 ? -3.479 -2.474 7.032 1.00 98.19 90 THR A CA 1
ATOM 734 C C . THR A 1 90 ? -3.634 -1.615 8.266 1.00 98.19 90 THR A C 1
ATOM 736 O O . THR A 1 90 ? -2.654 -1.219 8.884 1.00 98.19 90 THR A O 1
ATOM 739 N N . ILE A 1 91 ? -4.861 -1.276 8.620 1.00 98.38 91 ILE A N 1
ATOM 740 C CA . ILE A 1 91 ? -5.174 -0.495 9.808 1.00 98.38 91 ILE A CA 1
ATOM 741 C C . ILE A 1 91 ? -6.275 -1.234 10.549 1.00 98.38 91 ILE A C 1
ATOM 743 O O . ILE A 1 91 ? -7.251 -1.651 9.938 1.00 98.38 91 ILE A O 1
ATOM 747 N N . THR A 1 92 ? -6.124 -1.369 11.855 1.00 97.50 92 THR A N 1
ATOM 748 C CA . THR A 1 92 ? -7.216 -1.710 12.770 1.00 97.50 92 THR A CA 1
ATOM 749 C C . THR A 1 92 ? -7.340 -0.603 13.812 1.00 97.50 92 THR A C 1
ATOM 751 O O . THR A 1 92 ? -6.472 0.275 13.895 1.00 97.50 92 THR A O 1
ATOM 754 N N . LEU A 1 93 ? -8.421 -0.611 14.580 1.00 96.94 93 LEU A N 1
ATOM 755 C CA . LEU A 1 93 ? -8.644 0.316 15.679 1.00 96.94 93 LEU A CA 1
ATOM 756 C C . LEU A 1 93 ? -8.596 -0.457 16.999 1.00 96.94 93 LEU A C 1
ATOM 758 O O . LEU A 1 93 ? -9.183 -1.529 17.097 1.00 96.94 93 LEU A O 1
ATOM 762 N N . SER A 1 94 ? -7.918 0.091 18.010 1.00 93.12 94 SER A N 1
ATOM 763 C CA . SER A 1 94 ? -8.059 -0.402 19.384 1.00 93.12 94 SER A CA 1
ATOM 764 C C . SER A 1 94 ? -9.484 -0.175 19.900 1.00 93.12 94 SER A C 1
ATOM 766 O O . SER A 1 94 ? -10.257 0.582 19.303 1.00 93.12 94 SER A O 1
ATOM 768 N N . ASP A 1 95 ? -9.810 -0.757 21.053 1.00 88.81 95 ASP A N 1
ATOM 769 C CA . ASP A 1 95 ? -11.097 -0.548 21.727 1.00 88.81 95 ASP A CA 1
ATOM 770 C C . ASP A 1 95 ? -11.360 0.947 22.020 1.00 88.81 95 ASP A C 1
ATOM 772 O O . ASP A 1 95 ? -12.491 1.426 21.943 1.00 88.81 95 ASP A O 1
ATOM 776 N N . GLU A 1 96 ? -10.309 1.734 22.276 1.00 89.12 96 GLU A N 1
ATOM 777 C CA . GLU A 1 96 ? -10.374 3.190 22.471 1.00 89.12 96 GLU A CA 1
ATOM 778 C C . GLU A 1 96 ? -10.458 3.994 21.158 1.00 89.12 96 GLU A C 1
ATOM 780 O O . GLU A 1 96 ? -10.551 5.230 21.179 1.00 89.12 96 GLU A O 1
ATOM 785 N N . GLY A 1 97 ? -10.435 3.312 20.011 1.00 93.12 97 GLY A N 1
ATOM 786 C CA . GLY A 1 97 ? -10.489 3.896 18.674 1.00 93.12 97 GLY A CA 1
ATOM 787 C C . GLY A 1 97 ? -9.140 4.380 18.136 1.00 93.12 97 GLY A C 1
ATOM 788 O O . GLY A 1 97 ? -9.132 5.146 17.164 1.00 93.12 97 GLY A O 1
ATOM 789 N N . GLU A 1 98 ? -8.017 3.975 18.744 1.00 96.38 98 GLU A N 1
ATOM 790 C CA . GLU A 1 98 ? -6.672 4.351 18.293 1.00 96.38 98 GLU A CA 1
ATOM 791 C C . GLU A 1 98 ? -6.225 3.513 17.081 1.00 96.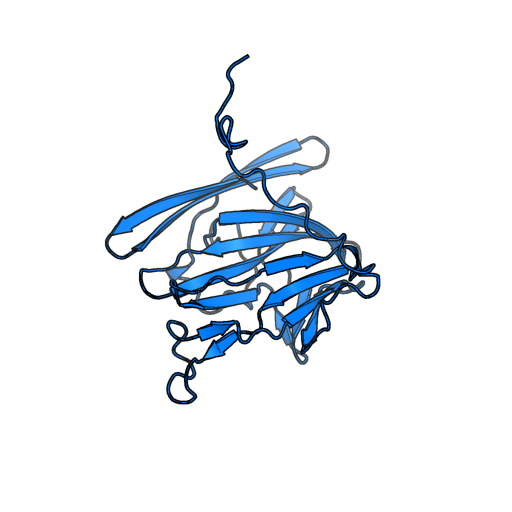38 98 GLU A C 1
ATOM 793 O O . GLU A 1 98 ? -6.278 2.285 17.137 1.00 96.38 98 GLU A O 1
ATOM 798 N N . PRO A 1 99 ? -5.754 4.131 15.980 1.00 97.94 99 PRO A N 1
ATOM 799 C CA . PRO A 1 99 ? -5.289 3.386 14.815 1.00 97.94 99 PRO A CA 1
ATOM 800 C C . PRO A 1 99 ? -3.973 2.641 15.062 1.00 97.94 99 PRO A C 1
ATOM 802 O O . PRO A 1 99 ? -2.952 3.251 15.395 1.00 97.94 99 PRO A O 1
ATOM 805 N N . MET A 1 100 ? -3.971 1.343 14.770 1.00 98.00 100 MET A N 1
ATOM 806 C CA . MET A 1 100 ? -2.781 0.494 14.710 1.00 98.00 100 MET A CA 1
ATOM 807 C C . MET A 1 100 ? -2.517 0.100 13.2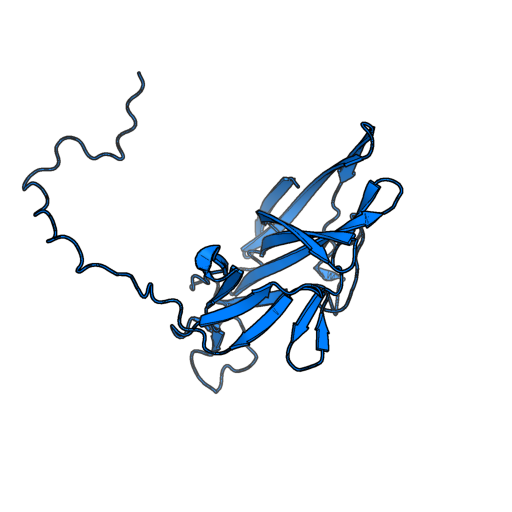56 1.00 98.00 100 MET A C 1
ATOM 809 O O . MET A 1 100 ? -3.407 -0.420 12.587 1.00 98.00 100 MET A O 1
ATOM 813 N N . LEU A 1 101 ? -1.309 0.359 12.752 1.00 98.50 101 LEU A N 1
ATOM 814 C CA . LEU A 1 101 ? -0.953 0.161 11.345 1.00 98.50 101 LEU A CA 1
ATOM 815 C C . LEU A 1 101 ? -0.078 -1.082 11.167 1.00 98.50 101 LEU A C 1
ATOM 817 O O . LEU A 1 101 ? 0.938 -1.221 11.834 1.00 98.50 101 LEU A O 1
ATOM 821 N N . GLY A 1 102 ? -0.384 -1.953 10.219 1.00 97.50 102 GLY A N 1
ATOM 822 C CA . GLY A 1 102 ? 0.344 -3.194 9.977 1.00 97.50 102 GLY A CA 1
ATOM 823 C C . GLY A 1 102 ? -0.181 -4.361 10.811 1.00 97.50 102 GLY A C 1
ATOM 824 O O . GLY A 1 102 ? 0.574 -4.985 11.565 1.00 97.50 102 GLY A O 1
ATOM 825 N N . VAL A 1 103 ? -1.469 -4.666 10.662 1.00 96.69 103 VAL A N 1
ATOM 826 C CA . VAL A 1 103 ? -2.080 -5.912 11.145 1.00 96.69 103 VAL A CA 1
ATOM 827 C C . VAL A 1 103 ? -1.513 -7.084 10.327 1.00 96.69 103 VAL A C 1
ATOM 829 O O . VAL A 1 103 ? -1.532 -7.013 9.092 1.00 96.69 103 VAL A O 1
ATOM 832 N N . PRO A 1 104 ? -0.988 -8.149 10.960 1.00 97.12 104 PRO A N 1
ATOM 833 C CA . PRO A 1 104 ? -0.348 -9.270 10.271 1.00 97.12 104 PRO A CA 1
ATOM 834 C C . PRO A 1 104 ? -1.376 -10.190 9.597 1.00 97.12 104 PRO A C 1
ATOM 836 O O . PRO A 1 104 ? -1.697 -11.263 10.103 1.00 97.12 104 PRO A O 1
ATOM 839 N N . VAL A 1 105 ? -1.891 -9.768 8.440 1.00 97.69 105 VAL A N 1
ATOM 840 C CA . VAL A 1 105 ? -2.951 -10.474 7.694 1.00 97.69 105 VAL A CA 1
ATOM 841 C C . VAL A 1 105 ? -2.527 -10.923 6.298 1.00 97.69 105 VAL A C 1
ATOM 843 O O . VAL A 1 105 ? -3.324 -11.546 5.608 1.00 97.69 105 VAL A O 1
ATOM 846 N N . PHE A 1 106 ? -1.291 -10.657 5.862 1.00 98.44 106 PHE A N 1
ATOM 847 C CA . PHE A 1 106 ? -0.798 -11.124 4.561 1.00 98.44 106 PHE A CA 1
ATOM 848 C C . PHE A 1 106 ? -0.038 -12.437 4.701 1.00 98.44 106 PHE A C 1
ATOM 850 O O . PHE A 1 106 ? 1.020 -12.478 5.323 1.00 98.44 106 PHE A O 1
ATOM 857 N N . ARG A 1 107 ? -0.529 -13.504 4.083 1.00 98.12 107 ARG A N 1
ATOM 858 C CA . ARG A 1 107 ? 0.125 -14.812 4.039 1.00 98.12 107 ARG A CA 1
ATOM 859 C C . ARG A 1 107 ? 0.879 -14.962 2.726 1.00 98.12 107 ARG A C 1
ATOM 861 O O . ARG A 1 107 ? 0.299 -14.921 1.647 1.00 98.12 107 ARG A O 1
ATOM 868 N N . VAL A 1 108 ? 2.196 -15.117 2.824 1.00 97.00 108 VAL A N 1
ATOM 869 C CA . VAL A 1 108 ? 3.104 -15.260 1.680 1.00 97.00 108 VAL A CA 1
ATOM 870 C C . VAL A 1 108 ? 4.042 -16.426 1.944 1.00 97.00 108 VAL A C 1
ATOM 872 O O . VAL A 1 108 ? 4.926 -16.336 2.797 1.00 97.00 108 VAL A O 1
ATOM 875 N N . LYS A 1 109 ? 3.879 -17.530 1.202 1.00 92.94 109 LYS A N 1
ATOM 876 C CA . LYS A 1 109 ? 4.772 -18.706 1.267 1.00 92.94 109 LYS A CA 1
ATOM 877 C C . LYS A 1 109 ? 5.025 -19.185 2.712 1.00 92.94 109 LYS A C 1
ATOM 879 O O . LYS A 1 109 ? 6.164 -19.422 3.109 1.00 92.94 109 LYS A O 1
ATOM 884 N N . GLY A 1 110 ? 3.960 -19.270 3.515 1.00 90.50 110 GLY A N 1
ATOM 885 C CA . GLY A 1 110 ? 4.010 -19.709 4.917 1.00 90.50 110 GLY A CA 1
ATOM 886 C C . GLY A 1 110 ? 4.467 -18.654 5.933 1.00 90.50 110 GLY A C 1
ATOM 887 O O . GLY A 1 110 ? 4.549 -18.960 7.120 1.00 90.50 110 GLY A O 1
ATOM 888 N N . LYS A 1 111 ? 4.754 -17.420 5.504 1.00 96.44 111 LYS A N 1
ATOM 889 C CA . LYS A 1 111 ? 5.031 -16.281 6.391 1.00 96.44 111 LYS A CA 1
ATOM 890 C C . LYS A 1 111 ? 3.806 -15.387 6.496 1.00 96.44 111 LYS A C 1
ATOM 892 O O . LYS A 1 111 ? 3.121 -15.182 5.499 1.00 96.44 111 LYS A O 1
ATOM 897 N N . THR A 1 112 ? 3.596 -14.807 7.670 1.00 97.12 112 THR A N 1
ATOM 898 C CA . THR A 1 112 ? 2.590 -13.764 7.881 1.00 97.12 112 THR A CA 1
ATOM 899 C C . THR A 1 112 ? 3.278 -12.405 7.951 1.00 97.12 112 THR A C 1
ATOM 901 O O . THR A 1 112 ? 4.231 -12.239 8.713 1.00 97.12 112 THR A O 1
ATOM 904 N N . LEU A 1 113 ? 2.821 -11.451 7.145 1.00 98.31 113 LEU A N 1
ATOM 905 C CA . LEU A 1 113 ? 3.365 -10.102 7.029 1.00 98.31 113 LEU A CA 1
ATOM 906 C C . LEU A 1 113 ? 2.305 -9.067 7.418 1.00 98.31 113 LEU A C 1
ATOM 908 O O . LEU A 1 113 ? 1.112 -9.249 7.168 1.00 98.31 113 LEU A O 1
ATOM 912 N N . SER A 1 114 ? 2.770 -7.967 8.000 1.00 97.44 114 SER A N 1
ATOM 913 C CA . SER A 1 114 ? 1.967 -6.805 8.397 1.00 97.44 114 SER A CA 1
ATOM 914 C C . SER A 1 114 ? 1.705 -5.842 7.244 1.00 97.44 114 SER A C 1
ATOM 916 O O . SER A 1 114 ? 0.682 -5.169 7.216 1.00 97.44 114 SER A O 1
ATOM 918 N N . ARG A 1 115 ? 2.644 -5.748 6.302 1.00 97.50 115 ARG A N 1
ATOM 919 C CA . ARG A 1 115 ? 2.642 -4.746 5.232 1.00 97.50 115 ARG A CA 1
ATOM 920 C C . ARG A 1 115 ? 3.381 -5.287 4.024 1.00 97.50 115 ARG A C 1
ATOM 922 O O . ARG A 1 115 ? 4.410 -5.946 4.178 1.00 97.50 115 ARG A O 1
ATOM 929 N N . ILE A 1 116 ? 2.895 -4.959 2.834 1.00 98.44 116 ILE A N 1
ATOM 930 C CA . ILE A 1 116 ? 3.567 -5.304 1.580 1.00 98.44 116 ILE A CA 1
ATOM 931 C C . ILE A 1 116 ? 4.154 -4.035 0.980 1.00 98.44 116 ILE A C 1
ATOM 933 O O . ILE A 1 116 ? 3.461 -3.027 0.855 1.00 98.44 116 ILE A O 1
ATOM 937 N N . VAL A 1 117 ? 5.435 -4.082 0.621 1.00 97.94 117 VAL A N 1
ATOM 938 C CA . VAL A 1 117 ? 6.150 -2.977 -0.021 1.00 97.94 117 VAL A CA 1
ATOM 939 C C . VAL A 1 117 ? 6.814 -3.519 -1.274 1.00 97.94 117 VAL A C 1
ATOM 941 O O . VAL A 1 117 ? 7.661 -4.406 -1.201 1.00 97.94 117 VAL A O 1
ATOM 944 N N . PHE A 1 118 ? 6.434 -2.971 -2.418 1.00 98.19 118 PHE A N 1
ATOM 945 C CA . PHE A 1 118 ? 7.062 -3.250 -3.701 1.00 98.19 118 PHE A CA 1
ATOM 946 C C . PHE A 1 118 ? 7.974 -2.088 -4.039 1.00 98.19 118 PHE A C 1
ATOM 948 O O . PHE A 1 118 ? 7.497 -0.959 -4.015 1.00 98.19 118 PHE A O 1
ATOM 955 N N . GLU A 1 119 ? 9.235 -2.330 -4.382 1.00 97.94 119 GLU A N 1
ATOM 956 C CA . GLU A 1 119 ? 10.129 -1.302 -4.918 1.00 97.94 119 GLU A CA 1
ATOM 957 C C . GLU A 1 119 ? 10.452 -1.610 -6.380 1.00 97.94 119 GLU A C 1
ATOM 959 O O . GLU A 1 119 ? 10.771 -2.745 -6.730 1.00 97.94 119 GLU A O 1
ATOM 964 N N . PHE A 1 120 ? 10.339 -0.600 -7.238 1.00 98.44 120 PHE A N 1
ATOM 965 C CA . PHE A 1 120 ? 10.511 -0.736 -8.682 1.00 98.44 120 PHE A CA 1
ATOM 966 C C . PHE A 1 120 ? 11.052 0.558 -9.286 1.00 98.44 120 PHE A C 1
ATOM 968 O O . PHE A 1 120 ? 11.088 1.604 -8.631 1.00 98.44 120 PHE A O 1
ATOM 975 N N . SER A 1 121 ? 11.464 0.500 -10.550 1.00 98.12 121 SER A N 1
ATOM 976 C CA . SER A 1 121 ? 11.993 1.652 -11.275 1.00 98.12 121 SER A CA 1
ATOM 977 C C . SER A 1 121 ? 11.031 2.840 -11.243 1.00 98.12 121 SER A C 1
ATOM 979 O O . SER A 1 121 ? 9.864 2.703 -11.604 1.00 98.12 121 SER A O 1
ATOM 981 N N . ALA A 1 122 ? 11.531 4.040 -10.931 1.00 96.81 122 ALA A N 1
ATOM 982 C CA . ALA A 1 122 ? 10.736 5.275 -10.988 1.00 96.81 122 ALA A CA 1
ATOM 983 C C . ALA A 1 122 ? 10.255 5.613 -12.415 1.00 96.81 122 ALA A C 1
ATOM 985 O O . ALA A 1 122 ? 9.414 6.488 -12.603 1.00 96.81 122 ALA A O 1
ATOM 986 N N . ARG A 1 123 ? 10.801 4.934 -13.433 1.00 96.25 123 ARG A N 1
ATOM 987 C CA . ARG A 1 123 ? 10.407 5.069 -14.844 1.00 96.25 123 ARG A CA 1
ATOM 988 C C . ARG A 1 123 ? 9.324 4.079 -15.268 1.00 96.25 123 ARG A C 1
ATOM 990 O O . ARG A 1 123 ? 8.799 4.209 -16.370 1.00 96.25 123 ARG A O 1
ATOM 997 N N . ALA A 1 124 ? 9.021 3.085 -14.439 1.00 96.56 124 ALA A N 1
ATOM 998 C CA . ALA A 1 124 ? 7.985 2.103 -14.711 1.00 96.56 124 ALA A CA 1
ATOM 999 C C . ALA A 1 124 ? 6.673 2.495 -14.027 1.00 96.56 124 ALA A C 1
ATOM 1001 O O . ALA A 1 124 ? 6.643 3.263 -13.067 1.00 96.56 124 ALA A O 1
ATOM 1002 N N . THR A 1 125 ? 5.568 1.951 -14.528 1.00 95.25 125 THR A N 1
ATOM 1003 C CA . THR A 1 125 ? 4.262 2.047 -13.874 1.00 95.25 125 THR A CA 1
ATOM 1004 C C . THR A 1 125 ? 3.884 0.666 -13.382 1.00 95.25 125 THR A C 1
ATOM 1006 O O . THR A 1 125 ? 3.741 -0.229 -14.199 1.00 95.25 125 THR A O 1
ATOM 1009 N N . MET A 1 126 ? 3.717 0.515 -12.069 1.00 96.81 126 MET A N 1
ATOM 1010 C CA . MET A 1 126 ? 3.228 -0.715 -11.451 1.00 96.81 126 MET A CA 1
ATOM 1011 C C . MET A 1 126 ? 1.745 -0.579 -11.087 1.00 96.81 126 MET A C 1
ATOM 1013 O O . MET A 1 126 ? 1.353 0.354 -10.362 1.00 96.81 126 MET A O 1
ATOM 1017 N N . THR A 1 127 ? 0.949 -1.534 -11.560 1.00 96.94 127 THR A N 1
ATOM 1018 C CA . THR A 1 127 ? -0.435 -1.791 -11.166 1.00 96.94 127 THR A CA 1
ATOM 1019 C C . THR A 1 127 ? -0.479 -2.307 -9.734 1.00 96.94 127 THR A C 1
ATOM 1021 O O . THR A 1 127 ? 0.233 -3.238 -9.374 1.00 96.94 127 THR A O 1
ATOM 1024 N N . LEU A 1 128 ? -1.359 -1.718 -8.932 1.00 98.44 128 LEU A N 1
ATOM 1025 C CA . LEU A 1 128 ? -1.794 -2.234 -7.640 1.00 98.44 128 LEU A CA 1
ATOM 1026 C C . LEU A 1 128 ? -3.245 -1.782 -7.467 1.00 98.44 128 LEU A C 1
ATOM 1028 O O . LEU A 1 128 ? -3.502 -0.582 -7.373 1.00 98.44 128 LEU A O 1
ATOM 1032 N N . ARG A 1 129 ? -4.204 -2.706 -7.522 1.00 97.56 129 ARG A N 1
ATOM 1033 C CA . ARG A 1 129 ? -5.631 -2.354 -7.476 1.00 97.56 129 ARG A CA 1
ATOM 1034 C C . ARG A 1 129 ? -6.486 -3.467 -6.896 1.00 97.56 129 ARG A C 1
ATOM 1036 O O . ARG A 1 129 ? -6.114 -4.633 -6.943 1.00 97.56 129 ARG A O 1
ATOM 1043 N N . TRP A 1 130 ? -7.674 -3.096 -6.448 1.00 97.31 130 TRP A N 1
ATOM 1044 C CA . TRP A 1 130 ? -8.740 -4.040 -6.139 1.00 97.31 130 TRP A CA 1
ATOM 1045 C C . TRP A 1 130 ? -9.345 -4.603 -7.425 1.00 97.31 130 TRP A C 1
ATOM 1047 O O . TRP A 1 130 ? -9.596 -3.862 -8.380 1.00 97.31 130 TRP A O 1
ATOM 1057 N N . ASN A 1 131 ? -9.585 -5.908 -7.442 1.00 96.25 131 ASN A N 1
ATOM 1058 C CA . ASN A 1 131 ? -10.431 -6.577 -8.414 1.00 96.25 131 ASN A CA 1
ATOM 1059 C C . ASN A 1 131 ? -11.598 -7.225 -7.661 1.00 96.25 131 ASN A C 1
ATOM 1061 O O . ASN A 1 131 ? -11.420 -8.229 -6.973 1.00 96.25 131 ASN A O 1
ATOM 1065 N N . GLU A 1 132 ? -12.782 -6.625 -7.787 1.00 92.69 132 GLU A N 1
ATOM 1066 C CA . GLU A 1 132 ? -13.989 -7.083 -7.094 1.00 92.69 132 GLU A CA 1
ATOM 1067 C C . GLU A 1 132 ? -14.508 -8.419 -7.635 1.00 92.69 132 GLU A C 1
ATOM 1069 O O . GLU A 1 132 ? -14.979 -9.246 -6.865 1.00 92.69 132 GLU A O 1
ATOM 1074 N N . GLU A 1 133 ? -14.385 -8.690 -8.934 1.00 91.69 133 GLU A N 1
ATOM 1075 C CA . GLU A 1 133 ? -14.839 -9.967 -9.505 1.00 91.69 133 GLU A CA 1
ATOM 1076 C C . GLU A 1 133 ? -14.005 -11.137 -8.973 1.00 91.69 133 GLU A C 1
ATOM 1078 O O . GLU A 1 133 ? -14.535 -12.195 -8.643 1.00 91.69 133 GLU A O 1
ATOM 1083 N N . MET A 1 134 ? -12.696 -10.920 -8.828 1.00 93.62 134 MET A N 1
ATOM 1084 C CA . MET A 1 134 ? -11.766 -11.925 -8.312 1.00 93.62 134 MET A CA 1
ATOM 1085 C C . MET A 1 134 ? -11.675 -11.937 -6.777 1.00 93.62 134 MET A C 1
ATOM 1087 O O . MET A 1 134 ? -11.072 -12.853 -6.222 1.00 93.62 134 MET A O 1
ATOM 1091 N N . GLN A 1 135 ? -12.239 -10.932 -6.089 1.00 95.81 135 GLN A N 1
ATOM 1092 C CA . GLN A 1 135 ? -12.027 -10.670 -4.656 1.00 95.81 135 GLN A CA 1
ATOM 1093 C C . GLN A 1 135 ? -10.527 -10.678 -4.289 1.00 95.81 135 GLN A C 1
ATOM 1095 O O . GLN A 1 135 ? -10.081 -11.368 -3.368 1.00 95.81 135 GLN A O 1
ATOM 1100 N N . MET A 1 136 ? -9.736 -9.920 -5.055 1.00 97.56 136 MET A N 1
ATOM 1101 C CA . MET A 1 136 ? -8.274 -9.883 -4.955 1.00 97.56 136 MET A CA 1
ATOM 1102 C C . MET A 1 136 ? -7.713 -8.460 -4.970 1.00 97.56 136 MET A C 1
ATOM 1104 O O . MET A 1 136 ? -8.239 -7.574 -5.645 1.00 97.56 136 MET A O 1
ATOM 1108 N N . ILE A 1 137 ? -6.569 -8.268 -4.317 1.00 98.44 137 ILE A N 1
ATOM 1109 C CA . ILE A 1 137 ? -5.626 -7.202 -4.669 1.00 98.44 137 ILE A CA 1
ATOM 1110 C C . ILE A 1 137 ? -4.765 -7.732 -5.806 1.00 98.44 137 ILE A C 1
ATOM 1112 O O . ILE A 1 137 ? -3.985 -8.650 -5.591 1.00 98.44 137 ILE A O 1
ATOM 1116 N N . VAL A 1 138 ? -4.886 -7.158 -6.995 1.00 98.19 138 VAL A N 1
ATOM 1117 C CA . VAL A 1 138 ? -4.123 -7.548 -8.185 1.00 98.19 138 VAL A CA 1
ATOM 1118 C C . VAL A 1 138 ? -2.980 -6.567 -8.403 1.00 98.19 138 VAL A C 1
ATOM 1120 O O . VAL A 1 138 ? -3.180 -5.345 -8.342 1.00 98.19 138 VAL A O 1
ATOM 1123 N N . PHE A 1 139 ? -1.793 -7.090 -8.693 1.00 98.50 139 PHE A N 1
ATOM 1124 C CA . PHE A 1 139 ? -0.609 -6.286 -8.968 1.00 98.50 139 PHE A CA 1
ATOM 1125 C C . PHE A 1 139 ? 0.288 -6.924 -10.027 1.00 98.50 139 PHE A C 1
ATOM 1127 O O . PHE A 1 139 ? 0.244 -8.130 -10.258 1.00 98.50 139 PHE A O 1
ATOM 1134 N N . ASP A 1 140 ? 1.081 -6.087 -10.696 1.00 98.25 140 ASP A N 1
ATOM 1135 C CA . ASP A 1 140 ? 2.057 -6.581 -11.669 1.00 98.25 140 ASP A CA 1
ATOM 1136 C C . ASP A 1 140 ? 3.144 -7.388 -10.948 1.00 98.25 140 ASP A C 1
ATOM 1138 O O . ASP A 1 140 ? 3.657 -6.956 -9.907 1.00 98.25 140 ASP A O 1
ATOM 1142 N N . HIS A 1 141 ? 3.545 -8.516 -11.529 1.00 97.75 141 HIS A N 1
ATOM 1143 C CA . HIS A 1 141 ? 4.760 -9.200 -11.109 1.00 97.75 141 HIS A CA 1
ATOM 1144 C C . HIS A 1 141 ? 5.983 -8.364 -11.509 1.00 97.75 141 HIS A C 1
ATOM 1146 O O . HIS A 1 141 ? 6.080 -7.864 -12.634 1.00 97.75 141 HIS A O 1
ATOM 1152 N N . LEU A 1 142 ? 6.918 -8.181 -10.574 1.00 97.69 142 LEU A N 1
ATOM 1153 C CA . LEU A 1 142 ? 8.116 -7.369 -10.780 1.00 97.69 142 LEU A CA 1
ATOM 1154 C C . LEU A 1 142 ? 9.346 -8.250 -10.969 1.00 97.69 142 LEU A C 1
ATOM 1156 O O . LEU A 1 142 ? 9.739 -8.982 -10.061 1.00 97.69 142 LEU A O 1
ATOM 1160 N N . SER A 1 143 ? 10.020 -8.053 -12.097 1.00 97.25 143 SER A N 1
ATOM 1161 C CA . SER A 1 143 ? 11.252 -8.752 -12.452 1.00 97.25 143 SER A CA 1
ATOM 1162 C C . SER A 1 143 ? 12.357 -7.746 -12.794 1.00 97.25 143 SER A C 1
ATOM 1164 O O . SER A 1 143 ? 12.073 -6.668 -13.333 1.00 97.25 143 SER A O 1
ATOM 1166 N N . PRO A 1 144 ? 13.635 -8.040 -12.488 1.00 97.25 144 PRO A N 1
ATOM 1167 C CA . PRO A 1 144 ? 14.733 -7.187 -12.917 1.00 97.25 144 PRO A CA 1
ATOM 1168 C C . PRO A 1 144 ? 14.858 -7.233 -14.445 1.00 97.25 144 PRO A C 1
ATOM 1170 O O . PRO A 1 144 ? 14.786 -8.298 -15.052 1.00 97.25 144 PRO A O 1
ATOM 1173 N N . MET A 1 145 ? 15.122 -6.087 -15.080 1.00 93.88 145 MET A N 1
ATOM 1174 C CA . MET A 1 145 ? 15.295 -6.004 -16.542 1.00 93.88 145 MET A CA 1
ATOM 1175 C C . MET A 1 145 ? 16.398 -6.928 -17.085 1.00 93.88 145 MET A C 1
ATOM 1177 O O . MET A 1 145 ? 16.392 -7.283 -18.263 1.00 93.88 145 MET A O 1
ATOM 1181 N N . ARG A 1 146 ? 17.373 -7.274 -16.238 1.00 94.88 146 ARG A N 1
ATOM 1182 C CA . ARG A 1 146 ? 18.425 -8.256 -16.502 1.00 94.88 146 ARG A CA 1
ATOM 1183 C C . ARG A 1 146 ? 18.735 -9.018 -15.219 1.00 94.88 146 ARG A C 1
ATOM 1185 O O . ARG A 1 146 ? 18.716 -8.430 -14.142 1.00 94.88 146 ARG A O 1
ATOM 1192 N N . ASN A 1 147 ? 19.102 -10.292 -15.333 1.00 93.06 147 ASN A N 1
ATOM 1193 C CA . ASN A 1 147 ? 19.403 -11.135 -14.169 1.00 93.06 147 ASN A CA 1
ATOM 1194 C C . ASN A 1 147 ? 20.542 -10.586 -13.291 1.00 93.06 147 ASN A C 1
ATOM 1196 O O . ASN A 1 147 ? 20.516 -10.763 -12.079 1.00 93.06 147 ASN A O 1
ATOM 1200 N N . ASP A 1 148 ? 21.519 -9.887 -13.876 1.00 94.69 148 ASP A N 1
ATOM 1201 C CA . ASP A 1 148 ? 22.624 -9.254 -13.146 1.00 94.69 148 ASP A CA 1
ATOM 1202 C C . ASP A 1 148 ? 22.218 -7.982 -12.375 1.00 94.69 148 ASP A C 1
ATOM 1204 O O . ASP A 1 148 ? 23.034 -7.421 -11.649 1.00 94.69 148 ASP A O 1
ATOM 1208 N N . TYR A 1 149 ? 20.959 -7.546 -12.490 1.00 93.88 149 TYR A N 1
ATOM 1209 C CA . TYR A 1 149 ? 20.364 -6.463 -11.699 1.00 93.88 149 TYR A CA 1
ATOM 1210 C C . TYR A 1 149 ? 19.464 -6.958 -10.563 1.00 93.88 149 TYR A C 1
ATOM 1212 O O . TYR A 1 149 ? 18.729 -6.157 -9.981 1.00 93.88 149 TYR A O 1
ATOM 1220 N N . ALA A 1 150 ? 19.509 -8.251 -10.235 1.00 93.94 150 ALA A N 1
ATOM 1221 C CA . ALA A 1 150 ? 18.827 -8.781 -9.061 1.00 93.94 150 ALA A CA 1
ATOM 1222 C C . ALA A 1 150 ? 19.160 -7.950 -7.807 1.00 93.94 150 ALA A C 1
ATOM 1224 O O . ALA A 1 150 ? 20.286 -7.488 -7.634 1.00 93.94 150 ALA A O 1
ATOM 1225 N N . GLU A 1 151 ? 18.145 -7.722 -6.971 1.00 94.31 151 GLU A N 1
ATOM 1226 C CA . GLU A 1 151 ? 18.191 -6.903 -5.747 1.00 94.31 151 GLU A CA 1
ATOM 1227 C C . GLU A 1 151 ? 18.428 -5.397 -5.962 1.00 94.31 151 GLU A C 1
ATOM 1229 O O . GLU A 1 151 ? 18.323 -4.610 -5.021 1.00 94.31 151 GLU A O 1
ATOM 1234 N N . ASN A 1 152 ? 18.662 -4.950 -7.200 1.00 96.50 152 ASN A N 1
ATOM 1235 C CA . ASN A 1 152 ? 18.713 -3.534 -7.538 1.00 96.50 152 ASN A CA 1
ATOM 1236 C C . ASN A 1 152 ? 17.358 -3.045 -8.071 1.00 96.50 152 ASN A C 1
ATOM 1238 O O . ASN A 1 152 ? 17.122 -2.955 -9.279 1.00 96.50 152 ASN A O 1
ATOM 1242 N N . TYR A 1 153 ? 16.461 -2.702 -7.145 1.00 96.81 153 TYR A N 1
ATOM 1243 C CA . TYR A 1 153 ? 15.055 -2.389 -7.425 1.00 96.81 153 TYR A CA 1
ATOM 1244 C C . TYR A 1 153 ? 14.813 -1.210 -8.381 1.00 96.81 153 TYR A C 1
ATOM 1246 O O . TYR A 1 153 ? 13.750 -1.134 -8.994 1.00 96.81 153 TYR A O 1
ATOM 1254 N N .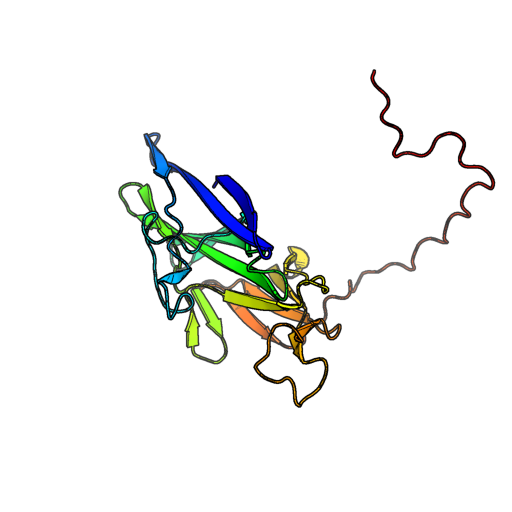 GLN A 1 154 ? 15.792 -0.326 -8.612 1.00 97.19 154 GLN A N 1
ATOM 1255 C CA . GLN A 1 154 ? 15.668 0.724 -9.640 1.00 97.19 154 GLN A CA 1
ATOM 1256 C C . GLN A 1 154 ? 15.558 0.163 -11.073 1.00 97.19 154 GLN A C 1
ATOM 1258 O O . GLN A 1 154 ? 15.179 0.888 -11.997 1.00 97.19 154 GLN A O 1
ATOM 1263 N N . PHE A 1 155 ? 15.907 -1.115 -11.260 1.00 97.69 155 PHE A N 1
ATOM 1264 C CA . PHE A 1 155 ? 15.827 -1.850 -12.522 1.00 97.69 155 PHE A CA 1
ATOM 1265 C C . PHE A 1 155 ? 14.725 -2.914 -12.530 1.00 97.69 155 PHE A C 1
ATOM 1267 O O . PHE A 1 155 ? 14.660 -3.702 -13.472 1.00 97.69 155 PHE A O 1
ATOM 1274 N N . TYR A 1 156 ? 13.876 -2.961 -11.503 1.00 98.31 156 TYR A N 1
ATOM 1275 C CA . T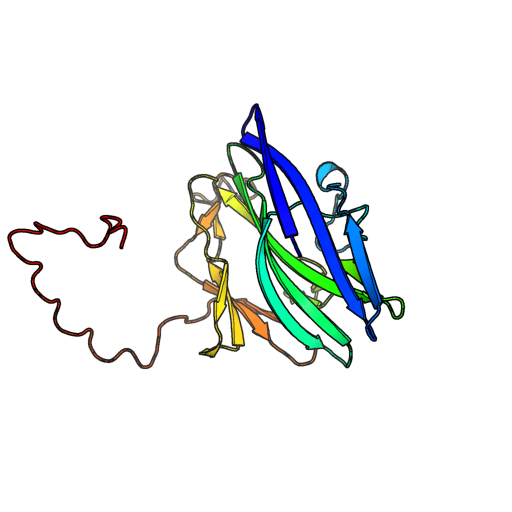YR A 1 156 ? 12.715 -3.846 -11.482 1.00 98.31 156 TYR A CA 1
ATOM 1276 C C . TYR A 1 156 ? 11.557 -3.178 -12.220 1.00 98.31 156 TYR A C 1
ATOM 1278 O O . TYR A 1 156 ? 11.282 -1.990 -12.017 1.00 98.31 156 TYR A O 1
ATOM 1286 N N . VAL A 1 157 ? 10.900 -3.937 -13.092 1.00 98.00 157 VAL A N 1
ATOM 1287 C CA . VAL A 1 157 ? 9.778 -3.485 -13.924 1.00 98.00 157 VAL A CA 1
ATOM 1288 C C . VAL A 1 157 ? 8.714 -4.587 -14.008 1.00 98.00 157 VAL A C 1
ATOM 1290 O O . VAL A 1 157 ? 9.046 -5.753 -13.793 1.00 98.00 157 VAL A O 1
ATOM 1293 N N . PRO A 1 158 ? 7.451 -4.246 -14.320 1.00 97.62 158 PRO A N 1
ATOM 1294 C CA . PRO A 1 158 ? 6.436 -5.235 -14.675 1.00 97.62 158 PRO A CA 1
ATOM 1295 C C . PRO A 1 158 ? 6.884 -6.137 -15.827 1.00 97.62 158 PRO A C 1
ATOM 1297 O O . PRO A 1 158 ? 7.377 -5.628 -16.836 1.00 97.62 158 PRO A O 1
ATOM 1300 N N . ASP A 1 159 ? 6.664 -7.447 -15.713 1.00 95.06 159 ASP A N 1
ATOM 1301 C CA . ASP A 1 159 ? 6.944 -8.417 -16.787 1.00 95.06 159 ASP A CA 1
ATOM 1302 C C . ASP A 1 159 ? 5.696 -8.885 -17.555 1.00 95.06 159 ASP A C 1
ATOM 1304 O O . ASP A 1 159 ? 5.767 -9.804 -18.371 1.00 95.06 159 ASP A O 1
ATOM 1308 N N . PHE A 1 160 ? 4.571 -8.196 -17.339 1.00 91.62 160 PHE A N 1
ATOM 1309 C CA . PHE A 1 160 ? 3.248 -8.471 -17.914 1.00 91.62 160 PHE A CA 1
ATOM 1310 C C . PHE A 1 160 ? 2.549 -9.734 -17.395 1.00 91.62 160 PHE A C 1
ATOM 1312 O O . PHE A 1 160 ? 1.458 -10.048 -17.880 1.00 91.62 160 PHE A O 1
ATOM 1319 N N . SER A 1 161 ? 3.117 -10.418 -16.403 1.00 95.94 161 SER A N 1
ATOM 1320 C CA . SER A 1 161 ? 2.372 -11.355 -15.564 1.00 95.94 161 SER A CA 1
ATOM 1321 C C . SER A 1 161 ? 1.816 -10.648 -14.324 1.00 95.94 161 SER A C 1
ATOM 1323 O O . SER A 1 161 ? 2.217 -9.529 -13.976 1.00 95.94 161 SER A O 1
ATOM 1325 N N . TYR A 1 162 ? 0.835 -11.281 -13.687 1.00 97.62 162 TYR A N 1
ATOM 1326 C CA . TYR A 1 162 ? 0.136 -10.726 -12.537 1.00 97.62 162 TYR A CA 1
ATOM 1327 C C . TYR A 1 162 ? 0.195 -11.700 -11.378 1.00 97.62 162 TYR A C 1
ATOM 1329 O O . TYR A 1 162 ? -0.016 -12.897 -11.545 1.00 97.62 162 TYR A O 1
ATOM 1337 N N . ASP A 1 163 ? 0.391 -11.142 -10.196 1.00 98.19 163 ASP A N 1
ATOM 1338 C CA . ASP A 1 163 ? 0.197 -11.829 -8.932 1.00 98.19 163 ASP A CA 1
ATOM 1339 C C . ASP A 1 163 ? -0.982 -11.174 -8.199 1.00 98.19 163 ASP A C 1
ATOM 1341 O O . ASP A 1 163 ? -1.469 -10.092 -8.566 1.00 98.19 163 ASP A O 1
ATOM 1345 N N . GLY A 1 164 ? -1.451 -11.818 -7.135 1.00 98.12 164 GLY A N 1
ATOM 1346 C CA . GLY A 1 164 ? -2.521 -11.270 -6.326 1.00 98.12 164 GLY A CA 1
ATOM 1347 C C . GLY A 1 164 ? -2.477 -11.667 -4.863 1.00 98.12 164 GLY A C 1
ATOM 1348 O O . GLY A 1 164 ? -1.823 -12.622 -4.455 1.00 98.12 164 GLY A O 1
ATOM 1349 N N . PHE A 1 165 ? -3.217 -10.909 -4.063 1.00 98.62 165 PHE A N 1
ATOM 1350 C CA . PHE A 1 165 ? -3.635 -11.312 -2.731 1.00 98.62 165 PHE A CA 1
ATOM 1351 C C . PHE A 1 165 ? -5.128 -11.588 -2.748 1.00 98.62 165 PHE A C 1
ATOM 1353 O O . PHE A 1 165 ? -5.922 -10.666 -2.932 1.00 98.62 165 PHE A O 1
ATOM 1360 N N . LYS A 1 166 ? -5.514 -12.841 -2.542 1.00 98.06 166 LYS A N 1
ATOM 1361 C CA . LYS A 1 166 ? -6.906 -13.268 -2.460 1.00 98.06 166 LYS A CA 1
ATOM 1362 C C . LYS A 1 166 ? -7.467 -13.065 -1.070 1.00 98.06 166 LYS A C 1
ATOM 1364 O O . LYS A 1 166 ? -6.822 -13.397 -0.077 1.00 98.06 166 LYS A O 1
ATOM 1369 N N . LEU A 1 167 ? -8.685 -12.546 -1.014 1.00 97.75 167 LEU A N 1
ATOM 1370 C CA . LEU A 1 167 ? -9.410 -12.385 0.233 1.00 97.75 167 LEU A CA 1
ATOM 1371 C C . LEU A 1 167 ? -9.810 -13.753 0.801 1.00 97.75 167 LEU A C 1
ATOM 1373 O O . LEU A 1 167 ? -10.393 -14.591 0.111 1.00 97.75 167 LEU A O 1
ATOM 1377 N N . THR A 1 168 ? -9.534 -13.966 2.084 1.00 96.62 168 THR A N 1
ATOM 1378 C CA . THR A 1 168 ? -9.963 -15.138 2.855 1.00 96.62 168 THR A CA 1
ATOM 1379 C C . THR A 1 168 ? -10.508 -14.693 4.214 1.00 96.62 168 THR A C 1
ATOM 1381 O O . THR A 1 168 ? -10.319 -13.553 4.628 1.00 96.62 168 THR A O 1
ATOM 1384 N N . GLN A 1 169 ? -11.125 -15.608 4.967 1.00 93.81 169 GLN A N 1
ATOM 1385 C CA . GLN A 1 169 ? -11.584 -15.324 6.338 1.00 93.81 169 GLN A CA 1
ATOM 1386 C C . GLN A 1 169 ? -10.445 -14.961 7.309 1.00 93.81 169 GLN A C 1
ATOM 1388 O O . GLN A 1 169 ? -10.688 -14.354 8.351 1.00 93.81 169 GLN A O 1
ATOM 1393 N N . LEU A 1 170 ? -9.208 -15.357 6.987 1.00 94.25 170 LEU A N 1
ATOM 1394 C CA . LEU A 1 170 ? -8.027 -15.167 7.833 1.00 94.25 170 LEU A CA 1
ATOM 1395 C C . LEU A 1 170 ? -7.156 -13.983 7.390 1.00 94.25 170 LEU A C 1
ATOM 1397 O O . LEU A 1 170 ? -6.114 -13.755 8.005 1.00 94.25 170 LEU A O 1
ATOM 1401 N N . GLY A 1 171 ? -7.531 -13.285 6.316 1.00 97.06 171 GLY A N 1
ATOM 1402 C CA . GLY A 1 171 ? -6.722 -12.242 5.696 1.00 97.06 171 GLY A CA 1
ATOM 1403 C C . GLY A 1 171 ? -6.462 -12.484 4.210 1.00 97.06 171 GLY A C 1
ATOM 1404 O O . GLY A 1 171 ? -7.235 -13.140 3.512 1.00 97.06 171 GLY A O 1
ATOM 1405 N N . TRP A 1 172 ? -5.343 -11.955 3.741 1.00 98.31 172 TRP A N 1
ATOM 1406 C CA . TRP A 1 172 ? -4.909 -11.916 2.352 1.00 98.31 172 TRP A CA 1
ATOM 1407 C C . TRP A 1 172 ? -3.930 -13.056 2.044 1.00 98.31 172 TRP A C 1
ATOM 1409 O O . TRP A 1 172 ? -2.831 -13.081 2.592 1.00 98.31 172 TRP A O 1
ATOM 1419 N N . GLU A 1 173 ? -4.288 -13.978 1.152 1.00 98.31 173 GLU A N 1
ATOM 1420 C CA . GLU A 1 173 ? -3.424 -15.094 0.730 1.00 98.31 173 GLU A CA 1
ATOM 1421 C C . GLU A 1 173 ? -2.763 -14.785 -0.619 1.00 98.31 173 GLU A C 1
ATOM 1423 O O . GLU A 1 173 ? -3.446 -14.425 -1.576 1.00 98.31 173 GLU A O 1
ATOM 1428 N N . TYR A 1 174 ? -1.439 -14.905 -0.706 1.00 98.50 174 TYR A N 1
ATOM 1429 C CA . TYR A 1 174 ? -0.703 -14.667 -1.949 1.00 98.50 174 TYR A CA 1
ATOM 1430 C C . TYR A 1 174 ? -0.929 -15.785 -2.974 1.00 98.50 174 TYR A C 1
ATOM 1432 O O . TYR A 1 174 ? -0.653 -16.954 -2.701 1.00 98.50 174 TYR A O 1
ATOM 1440 N N . GLU A 1 175 ? -1.337 -15.405 -4.180 1.00 97.81 175 GLU A N 1
ATOM 1441 C CA . GLU A 1 175 ? -1.442 -16.269 -5.353 1.00 97.81 175 GLU A CA 1
ATOM 1442 C C . GLU A 1 175 ? -0.558 -15.695 -6.470 1.00 97.81 175 GLU A C 1
ATOM 1444 O O . GLU A 1 175 ? -0.634 -14.508 -6.788 1.00 97.81 175 GLU A O 1
ATOM 1449 N N . ALA A 1 176 ? 0.309 -16.530 -7.042 1.00 96.31 176 ALA A N 1
ATOM 1450 C CA . ALA A 1 176 ? 1.191 -16.142 -8.140 1.00 96.31 176 ALA A CA 1
ATOM 1451 C C . ALA A 1 176 ? 0.592 -16.528 -9.496 1.00 96.31 176 ALA A C 1
ATOM 1453 O O . ALA A 1 176 ? -0.160 -17.502 -9.566 1.00 96.31 176 ALA A O 1
ATOM 1454 N N . ASP A 1 177 ? 0.994 -15.817 -10.551 1.00 94.19 177 ASP A N 1
ATOM 1455 C CA . ASP A 1 177 ? 0.669 -16.133 -11.954 1.00 94.19 177 ASP A CA 1
ATOM 1456 C C . ASP A 1 177 ? -0.849 -16.271 -12.202 1.00 94.19 177 ASP A C 1
ATOM 1458 O O . ASP A 1 177 ? -1.359 -17.273 -12.713 1.00 94.19 177 ASP A O 1
ATOM 1462 N N . ILE A 1 178 ? -1.599 -15.255 -11.762 1.00 94.25 178 ILE A N 1
ATOM 1463 C CA . ILE A 1 178 ? -3.059 -15.210 -11.866 1.00 94.25 178 ILE A CA 1
ATOM 1464 C C . ILE A 1 178 ? -3.509 -14.734 -13.255 1.00 94.25 178 ILE A C 1
ATOM 1466 O O . ILE A 1 178 ? -2.986 -13.772 -13.822 1.00 94.25 178 ILE A O 1
ATOM 1470 N N . ASP A 1 179 ? -4.554 -15.365 -13.798 1.00 89.25 179 ASP A N 1
ATOM 1471 C CA . ASP A 1 179 ? -5.172 -14.924 -15.050 1.00 89.25 179 ASP A CA 1
ATOM 1472 C C . ASP A 1 179 ? -6.173 -13.793 -14.785 1.00 89.25 179 ASP A C 1
ATOM 1474 O O . ASP A 1 179 ? -7.284 -14.012 -14.307 1.00 89.25 179 ASP A O 1
ATOM 1478 N N . VAL A 1 180 ? -5.765 -12.564 -15.100 1.00 82.75 180 VAL A N 1
ATOM 1479 C CA . VAL A 1 180 ? -6.578 -11.349 -14.915 1.00 82.75 180 VAL A CA 1
ATOM 1480 C C . VAL A 1 180 ? -7.373 -10.960 -16.164 1.00 82.75 180 VAL A C 1
ATOM 1482 O O . VAL A 1 180 ? -7.928 -9.857 -16.234 1.00 82.75 180 VAL A O 1
ATOM 1485 N N . ARG A 1 181 ? -7.393 -11.809 -17.198 1.00 79.25 181 ARG A N 1
ATOM 1486 C CA . ARG A 1 181 ? -8.179 -11.547 -18.407 1.00 79.25 181 ARG A CA 1
ATOM 1487 C C . ARG A 1 181 ? -9.656 -11.723 -18.087 1.00 79.25 181 ARG A C 1
ATOM 1489 O O . 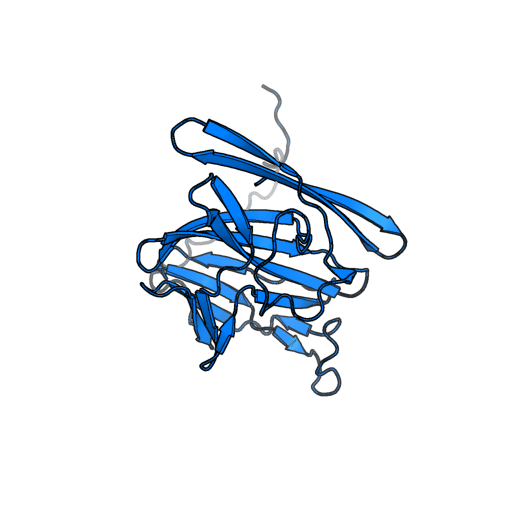ARG A 1 181 ? -10.048 -12.690 -17.450 1.00 79.25 181 ARG A O 1
ATOM 1496 N N . ASN A 1 182 ? -10.480 -10.804 -18.584 1.00 64.94 182 ASN A N 1
ATOM 1497 C CA . ASN A 1 182 ? -11.927 -10.932 -18.467 1.00 64.94 182 ASN A CA 1
ATOM 1498 C C . ASN A 1 182 ? -12.403 -12.156 -19.288 1.00 64.94 182 ASN A C 1
ATOM 1500 O O . ASN A 1 182 ? -12.247 -12.126 -20.518 1.00 64.94 182 ASN A O 1
ATOM 1504 N N . PRO A 1 183 ? -12.963 -13.207 -18.657 1.00 58.84 183 PRO A N 1
ATOM 1505 C CA . PRO A 1 183 ? -13.465 -14.382 -19.370 1.00 58.84 183 PRO A CA 1
ATOM 1506 C C . PRO A 1 183 ? -14.691 -14.054 -20.239 1.00 58.84 183 PRO A C 1
ATOM 1508 O O . PRO A 1 183 ? -14.859 -14.646 -21.303 1.00 58.84 183 PRO A O 1
ATOM 1511 N N . ASP A 1 184 ? -15.477 -13.046 -19.853 1.00 60.44 184 ASP A N 1
ATOM 1512 C CA . ASP A 1 184 ? -16.696 -12.599 -20.537 1.00 60.44 184 ASP A CA 1
ATOM 1513 C C . ASP A 1 184 ? -16.436 -11.463 -21.530 1.00 60.44 184 ASP A C 1
ATOM 1515 O O . ASP A 1 184 ? -17.323 -10.658 -21.835 1.00 60.44 184 ASP A O 1
ATOM 1519 N N . ARG A 1 185 ? -15.213 -11.362 -22.068 1.00 55.44 185 ARG A N 1
ATOM 1520 C CA . ARG A 1 185 ? -14.926 -10.399 -23.131 1.00 55.44 185 ARG A CA 1
ATOM 1521 C C . ARG A 1 185 ? -15.722 -10.782 -24.383 1.00 55.44 185 ARG A C 1
ATOM 1523 O O . ARG A 1 185 ? -15.216 -11.469 -25.270 1.00 55.44 185 ARG A O 1
ATOM 1530 N N . LEU A 1 186 ? -16.957 -10.282 -24.478 1.00 61.94 186 LEU A N 1
ATOM 1531 C CA . LEU A 1 186 ? -17.688 -10.162 -25.733 1.00 61.94 186 LEU A CA 1
ATOM 1532 C C . LEU A 1 186 ? -16.729 -9.552 -26.758 1.00 61.94 186 LEU A C 1
ATOM 1534 O O . LEU A 1 186 ? -15.930 -8.672 -26.410 1.00 61.94 186 LEU A O 1
ATOM 1538 N N . ALA A 1 187 ? -16.776 -10.052 -27.997 1.00 68.00 187 ALA A N 1
ATOM 1539 C CA . ALA A 1 187 ? -15.936 -9.546 -29.076 1.00 68.00 187 ALA A CA 1
ATOM 1540 C C . ALA A 1 187 ? -15.932 -8.009 -29.019 1.00 68.00 187 ALA A C 1
ATOM 1542 O O . ALA A 1 187 ? -17.014 -7.421 -28.904 1.00 68.00 187 ALA A O 1
ATOM 1543 N N . PRO A 1 188 ? -14.748 -7.361 -29.007 1.00 62.03 188 PRO A N 1
ATOM 1544 C CA . PRO A 1 188 ? -14.680 -5.921 -28.838 1.00 62.03 188 PRO A CA 1
ATOM 1545 C C . PRO A 1 188 ? -15.611 -5.277 -29.869 1.00 62.03 188 PRO A C 1
ATOM 1547 O O . PRO A 1 188 ? -15.565 -5.681 -31.037 1.00 62.03 188 PRO A O 1
ATOM 1550 N N . PRO A 1 189 ? -16.476 -4.328 -29.462 1.00 68.62 189 PRO A N 1
ATOM 1551 C CA . PRO A 1 189 ? -17.329 -3.642 -30.416 1.00 68.62 189 PRO A CA 1
ATOM 1552 C C . PRO A 1 189 ? -16.437 -3.075 -31.517 1.00 68.62 189 PRO A C 1
ATOM 1554 O O . PRO A 1 189 ? -15.342 -2.577 -31.235 1.00 68.62 189 PRO A O 1
ATOM 1557 N N . THR A 1 190 ? -16.878 -3.200 -32.769 1.00 80.31 190 THR A N 1
ATOM 1558 C CA . THR A 1 190 ? -16.121 -2.709 -33.920 1.00 80.31 190 THR A CA 1
ATOM 1559 C C . THR A 1 190 ? -15.680 -1.273 -33.637 1.00 80.31 190 THR A C 1
ATOM 1561 O O . THR A 1 190 ? -16.547 -0.449 -33.324 1.00 80.31 190 THR A O 1
ATOM 1564 N N . PRO A 1 191 ? -14.372 -0.956 -33.709 1.00 79.69 191 PRO A N 1
ATOM 1565 C CA . PRO A 1 191 ? -13.895 0.385 -33.423 1.00 79.69 191 PRO A CA 1
ATOM 1566 C C . PRO A 1 191 ? -14.669 1.390 -34.268 1.00 79.69 191 PRO A C 1
ATOM 1568 O O . PRO A 1 191 ? -14.685 1.301 -35.499 1.00 79.69 191 PRO A O 1
ATOM 1571 N N . ILE A 1 192 ? -15.335 2.337 -33.611 1.00 79.00 192 ILE A N 1
ATOM 1572 C CA . ILE A 1 192 ? -15.955 3.454 -34.314 1.00 79.00 192 ILE A CA 1
ATOM 1573 C C . ILE A 1 192 ? -14.803 4.229 -34.949 1.00 79.00 192 ILE A C 1
ATOM 1575 O O . ILE A 1 192 ? -13.859 4.610 -34.252 1.00 79.00 192 ILE A O 1
ATOM 1579 N N . LYS A 1 193 ? -14.843 4.432 -36.272 1.00 79.88 193 LYS A N 1
ATOM 1580 C CA . LYS A 1 193 ? -13.845 5.277 -36.933 1.00 79.88 193 LYS A CA 1
ATOM 1581 C C . LYS A 1 193 ? -13.912 6.661 -36.281 1.00 79.88 193 LYS A C 1
ATOM 1583 O O . LYS A 1 193 ? -14.999 7.243 -36.276 1.00 79.88 193 LYS A O 1
ATOM 1588 N N . PRO A 1 194 ? -12.805 7.177 -35.721 1.00 72.88 194 PRO A N 1
ATOM 1589 C CA . PRO A 1 194 ? -12.814 8.519 -35.172 1.00 72.88 194 PRO A CA 1
ATOM 1590 C C . PRO A 1 194 ? -13.224 9.505 -36.275 1.00 72.88 194 PRO A C 1
ATOM 1592 O O . PRO A 1 194 ? -12.894 9.279 -37.447 1.00 72.88 194 PRO A O 1
ATOM 1595 N N . PRO A 1 195 ? -13.977 10.563 -35.937 1.00 77.00 195 PRO A N 1
ATOM 1596 C CA . PRO A 1 195 ? -14.329 11.581 -36.911 1.00 77.00 195 PRO A CA 1
ATOM 1597 C C . PRO A 1 195 ? -13.051 12.190 -37.505 1.00 77.00 195 PRO A C 1
ATOM 1599 O O . PRO A 1 195 ? -12.042 12.336 -36.816 1.00 77.00 195 PRO A O 1
ATOM 1602 N N . VAL A 1 196 ? -13.095 12.510 -38.803 1.00 78.94 196 VAL A N 1
ATOM 1603 C CA . VAL A 1 196 ? -11.948 13.058 -39.557 1.00 78.94 196 VAL A CA 1
ATOM 1604 C C . VAL A 1 196 ? -11.481 14.391 -38.962 1.00 78.94 196 VAL A C 1
ATOM 1606 O O . VAL A 1 196 ? -10.295 14.705 -38.993 1.00 78.94 196 VAL A O 1
ATOM 1609 N N . GLU A 1 197 ? -12.406 15.126 -38.348 1.00 80.56 197 GLU A N 1
ATOM 1610 C CA . GLU A 1 197 ? -12.143 16.331 -37.576 1.00 80.56 197 GLU A CA 1
ATOM 1611 C C . GLU A 1 197 ? -12.731 16.173 -36.169 1.00 80.56 197 GLU A C 1
ATOM 1613 O O . GLU A 1 197 ? -13.858 15.706 -35.999 1.00 80.56 197 GLU A O 1
ATOM 1618 N N . ASN A 1 198 ? -11.970 16.579 -35.152 1.00 73.50 198 ASN A N 1
ATOM 1619 C CA . ASN A 1 198 ? -12.411 16.637 -33.759 1.00 73.50 198 ASN A CA 1
ATOM 1620 C C . ASN A 1 198 ? -12.476 18.112 -33.324 1.00 73.50 198 ASN A C 1
ATOM 1622 O O . ASN A 1 198 ? -11.553 18.580 -32.657 1.00 73.50 198 ASN A O 1
ATOM 1626 N N . PRO A 1 199 ? -13.496 18.873 -33.763 1.00 75.50 199 PRO A N 1
ATOM 1627 C CA . PRO A 1 199 ? -13.564 20.314 -33.517 1.00 75.50 199 PRO A CA 1
ATOM 1628 C C . PRO A 1 199 ? -13.850 20.650 -32.048 1.00 75.50 199 PRO A C 1
ATOM 1630 O O . PRO A 1 199 ? -13.484 21.724 -31.581 1.00 75.50 199 PRO A O 1
ATOM 1633 N N . GLU A 1 200 ? -14.462 19.725 -31.304 1.00 75.12 200 GLU A N 1
ATOM 1634 C CA . GLU A 1 200 ? -14.726 19.866 -29.873 1.00 75.12 200 GLU A CA 1
ATOM 1635 C C . GLU A 1 200 ? -14.165 18.672 -29.096 1.00 75.12 200 GLU A C 1
ATOM 1637 O O . GLU A 1 200 ? -14.908 17.767 -28.700 1.00 75.12 200 GLU A O 1
ATOM 1642 N N . PRO A 1 201 ? -12.846 18.645 -28.862 1.00 78.56 201 PRO A N 1
ATOM 1643 C CA . PRO A 1 201 ? -12.259 17.599 -28.055 1.00 78.56 201 PRO A CA 1
ATOM 1644 C C . PRO A 1 201 ? -12.902 17.551 -26.664 1.00 78.56 201 PRO A C 1
ATOM 1646 O O . PRO A 1 201 ? -12.988 18.561 -25.969 1.00 78.56 201 PRO A O 1
ATOM 1649 N N . GLY A 1 202 ? -13.299 16.354 -26.223 1.00 72.75 202 GLY A N 1
ATOM 1650 C CA . GLY A 1 202 ? -13.996 16.134 -24.946 1.00 72.75 202 GLY A CA 1
ATOM 1651 C C . GLY A 1 202 ? -13.197 16.467 -23.677 1.00 72.75 202 GLY A C 1
ATOM 1652 O O . GLY A 1 202 ? -13.739 16.368 -22.582 1.00 72.75 202 GLY A O 1
ATOM 1653 N N . PHE A 1 203 ? -11.929 16.867 -23.803 1.00 80.75 203 PHE A N 1
ATOM 1654 C CA . PHE A 1 203 ? -11.114 17.402 -22.706 1.00 80.75 203 PHE A CA 1
ATOM 1655 C C . PHE A 1 203 ? -11.238 18.926 -22.547 1.00 80.75 203 PHE A C 1
ATOM 1657 O O . PHE A 1 203 ? -10.678 19.488 -21.607 1.00 80.75 203 PHE A O 1
ATOM 1664 N N . LEU A 1 204 ? -11.933 19.615 -23.460 1.00 80.62 204 LEU A N 1
ATOM 1665 C CA . LEU A 1 204 ? -12.201 21.040 -23.317 1.00 80.62 204 LEU A CA 1
ATOM 1666 C C . LEU A 1 204 ? -13.197 21.249 -22.179 1.00 80.62 204 LEU A C 1
ATOM 1668 O O . LEU A 1 204 ? -14.374 20.900 -22.277 1.00 80.62 204 LEU A O 1
ATOM 1672 N N . TYR A 1 205 ? -12.698 21.831 -21.091 1.00 79.62 205 TYR A N 1
ATOM 1673 C CA . TYR A 1 205 ? -13.512 22.244 -19.960 1.00 79.62 205 TYR A CA 1
ATOM 1674 C C . TYR A 1 205 ? -14.567 23.252 -20.426 1.00 79.62 205 TYR A C 1
ATOM 1676 O O . TYR A 1 205 ? -14.239 24.352 -20.872 1.00 79.62 205 TYR A O 1
ATOM 1684 N N . LYS A 1 206 ? -15.843 22.876 -20.320 1.00 83.00 206 LYS A N 1
ATOM 1685 C CA . LYS A 1 206 ? -16.972 23.768 -20.587 1.00 83.00 206 LYS A CA 1
ATOM 1686 C C . LYS A 1 206 ? -17.487 24.280 -19.247 1.00 83.00 206 LYS A C 1
ATOM 1688 O O . LYS A 1 206 ? -18.160 23.544 -18.528 1.00 83.00 206 LYS A O 1
ATOM 1693 N N . SER A 1 207 ? -17.164 25.528 -18.910 1.00 78.06 207 SER A N 1
ATOM 1694 C CA . SER A 1 207 ? -17.862 26.213 -17.820 1.00 78.06 207 SER A CA 1
ATOM 1695 C C . SER A 1 207 ? -19.319 26.380 -18.248 1.00 78.06 207 SER A C 1
ATOM 1697 O O . SER A 1 207 ? -19.576 27.012 -19.272 1.00 78.06 207 SER A O 1
ATOM 1699 N N . LYS A 1 208 ? -20.252 25.770 -17.515 1.00 66.19 208 LYS A N 1
ATOM 1700 C CA . LYS A 1 208 ? -21.655 26.195 -17.554 1.00 66.19 208 LYS A CA 1
ATOM 1701 C C . LYS A 1 208 ? -21.830 27.461 -16.729 1.00 66.19 208 LYS A C 1
ATOM 1703 O O . LYS A 1 208 ? -21.011 27.656 -15.799 1.00 66.19 208 LYS A O 1
#

Sequence (208 aa):
VYTWNIPQVGGHQKYFGFIQTNTEGKQNIYPLTDNRKQIETPQLQTLSTNTWHGALYYSIRVDNFSGEDVYTLLGIDMNNLFSSKRIIETITLSDEGEPMLGVPVFRVKGKTLSRIVFEFSARATMTLRWNEEMQMIVFDHLSPMRNDYAENYQFYVPDFSYDGFKLTQLGWEYEADIDVRNPDRLAPPTPIKPPVENPEPGFLYKSK